Protein AF-A0A7C6DNC3-F1 (afdb_monomer_lite)

Structure (mmCIF, N/CA/C/O backbone):
data_AF-A0A7C6DNC3-F1
#
_entry.id   AF-A0A7C6DNC3-F1
#
loop_
_atom_site.group_PDB
_atom_site.id
_atom_site.type_symbol
_atom_site.label_atom_id
_atom_site.label_alt_id
_atom_site.label_comp_id
_atom_site.label_asym_id
_atom_site.label_entity_id
_atom_site.label_seq_id
_atom_site.pdbx_PDB_ins_code
_atom_site.Cartn_x
_atom_site.Cartn_y
_atom_site.Cartn_z
_atom_site.occupancy
_atom_site.B_iso_or_equiv
_atom_site.auth_seq_id
_atom_site.auth_comp_id
_atom_site.auth_asym_id
_atom_site.auth_atom_id
_atom_site.pdbx_PDB_model_num
ATOM 1 N N . MET A 1 1 ? -15.400 0.568 34.798 1.00 33.44 1 MET A N 1
ATOM 2 C CA . MET A 1 1 ? -14.188 1.268 35.302 1.00 33.44 1 MET A CA 1
ATOM 3 C C . MET A 1 1 ? -13.229 1.692 34.179 1.00 33.44 1 MET A C 1
ATOM 5 O O . MET A 1 1 ? -12.731 2.809 34.236 1.00 33.44 1 MET A O 1
ATOM 9 N N . LEU A 1 2 ? -13.039 0.876 33.128 1.00 26.48 2 LEU A N 1
ATOM 10 C CA . LEU A 1 2 ? -12.237 1.201 31.929 1.00 26.48 2 LEU A CA 1
ATOM 11 C C . LEU A 1 2 ? -12.777 2.417 31.132 1.00 26.48 2 LEU A C 1
ATOM 13 O O . LEU A 1 2 ? -12.021 3.316 30.779 1.00 26.48 2 LEU A O 1
ATOM 17 N N . LEU A 1 3 ? -14.107 2.515 30.990 1.00 27.22 3 LEU A N 1
ATOM 18 C CA . LEU A 1 3 ? -14.836 3.627 30.349 1.00 27.22 3 LEU A CA 1
ATOM 19 C C . LEU A 1 3 ? -14.593 5.012 30.985 1.00 27.22 3 LEU A C 1
ATOM 21 O O . LEU A 1 3 ? -14.595 6.026 30.292 1.00 27.22 3 LEU A O 1
ATOM 25 N N . ARG A 1 4 ? -14.338 5.080 32.303 1.00 29.11 4 ARG A N 1
ATOM 26 C CA . ARG A 1 4 ? -14.018 6.352 32.980 1.00 29.11 4 ARG A CA 1
ATOM 27 C C . ARG A 1 4 ? -12.583 6.816 32.702 1.00 29.11 4 ARG A C 1
ATOM 29 O O . ARG A 1 4 ? -12.351 8.018 32.667 1.00 29.11 4 ARG A O 1
ATOM 36 N N . ARG A 1 5 ? -11.644 5.888 32.461 1.00 30.05 5 ARG A N 1
ATOM 37 C CA . ARG A 1 5 ? -10.236 6.202 32.144 1.00 30.05 5 ARG A CA 1
ATOM 38 C C . ARG A 1 5 ? -10.039 6.673 30.698 1.00 30.05 5 ARG A C 1
ATOM 40 O O . ARG A 1 5 ? -9.165 7.499 30.459 1.00 30.05 5 ARG A O 1
ATOM 47 N N . VAL A 1 6 ? -10.866 6.206 29.759 1.00 31.84 6 VAL A N 1
ATOM 48 C CA . VAL A 1 6 ? -10.876 6.701 28.366 1.00 31.84 6 VAL A CA 1
ATOM 49 C C . VAL A 1 6 ? -11.469 8.115 28.301 1.00 31.84 6 VAL A C 1
ATOM 51 O O . VAL A 1 6 ? -10.841 9.018 27.752 1.00 31.84 6 VAL A O 1
ATOM 54 N N . ARG A 1 7 ? -12.602 8.353 28.984 1.00 31.00 7 ARG A N 1
ATOM 55 C CA . ARG A 1 7 ? -13.216 9.691 29.105 1.00 31.00 7 ARG A CA 1
ATOM 56 C C . ARG A 1 7 ? -12.303 10.727 29.772 1.00 31.00 7 ARG A C 1
ATOM 58 O O . ARG A 1 7 ? -12.344 11.892 29.391 1.00 31.00 7 ARG A O 1
ATOM 65 N N . SER A 1 8 ? -11.482 10.337 30.753 1.00 29.64 8 SER A N 1
ATOM 66 C CA . SER A 1 8 ? -10.573 11.282 31.420 1.00 29.64 8 SER A CA 1
ATOM 67 C C . SER A 1 8 ? -9.338 11.630 30.585 1.00 29.64 8 SER A C 1
ATOM 69 O O . SER A 1 8 ? -8.870 12.758 30.683 1.00 29.64 8 SER A O 1
ATOM 71 N N . ARG A 1 9 ? -8.823 10.703 29.757 1.00 32.19 9 ARG A N 1
ATOM 72 C CA . ARG A 1 9 ? -7.661 10.956 28.881 1.00 32.19 9 ARG A CA 1
ATOM 73 C C . ARG A 1 9 ? -7.981 11.930 27.747 1.00 32.19 9 ARG A C 1
ATOM 75 O O . ARG A 1 9 ? -7.180 12.819 27.493 1.00 32.19 9 ARG A O 1
ATOM 82 N N . LEU A 1 10 ? -9.166 11.826 27.140 1.00 33.09 10 LEU A N 1
ATOM 83 C CA . LEU A 1 10 ? -9.608 12.757 26.091 1.00 33.09 10 LEU A CA 1
ATOM 84 C C . LEU A 1 10 ? -9.873 14.176 26.630 1.00 33.09 10 LEU A C 1
ATOM 86 O O . LEU A 1 10 ? -9.611 15.155 25.940 1.00 33.09 10 LEU A O 1
ATOM 90 N N . ARG A 1 11 ? -10.322 14.308 27.889 1.00 35.09 11 ARG A N 1
ATOM 91 C CA . ARG A 1 11 ? -10.545 15.618 28.533 1.00 35.09 11 ARG A CA 1
ATOM 92 C C . ARG A 1 11 ? -9.255 16.349 28.918 1.00 35.09 11 ARG A C 1
ATOM 94 O O . ARG A 1 11 ? -9.264 17.572 28.974 1.00 35.09 11 ARG A O 1
ATOM 101 N N . SER A 1 12 ? -8.166 15.631 29.203 1.00 32.12 12 SER A N 1
ATOM 102 C CA . SER A 1 12 ? -6.914 16.235 29.688 1.00 32.12 12 SER A CA 1
ATOM 103 C C . SER A 1 12 ? -5.924 16.649 28.593 1.00 32.12 12 SER A C 1
ATOM 105 O O . SER A 1 12 ? -4.967 17.352 28.904 1.00 32.12 12 SER A O 1
ATOM 107 N N . ASP A 1 13 ? -6.117 16.209 27.345 1.00 36.62 13 ASP A N 1
ATOM 108 C CA . ASP A 1 13 ? -5.132 16.405 26.263 1.00 36.62 13 ASP A CA 1
ATOM 109 C C . ASP A 1 13 ? -5.463 17.576 25.318 1.00 36.62 13 ASP A C 1
ATOM 111 O O . ASP A 1 13 ? -4.606 18.058 24.579 1.00 36.62 13 ASP A O 1
ATOM 115 N N . ALA A 1 14 ? -6.689 18.107 25.387 1.00 34.78 14 ALA A N 1
ATOM 116 C CA . ALA A 1 14 ? -7.140 19.217 24.543 1.00 34.78 14 ALA A CA 1
ATOM 117 C C . ALA A 1 14 ? -6.392 20.544 24.798 1.00 34.78 14 ALA A C 1
ATOM 119 O O . ALA A 1 14 ? -6.410 21.435 23.952 1.00 34.78 14 ALA A O 1
ATOM 120 N N . SER A 1 15 ? -5.711 20.689 25.942 1.00 33.78 15 SER A N 1
ATOM 121 C CA . SER A 1 15 ? -5.007 21.920 26.328 1.00 33.78 15 SER A CA 1
ATOM 122 C C . SER A 1 15 ? -3.495 21.905 26.057 1.00 33.78 15 SER A C 1
ATOM 124 O O . SER A 1 15 ? -2.813 22.848 26.453 1.00 33.78 15 SER A O 1
ATOM 126 N N . ARG A 1 16 ? -2.939 20.850 25.439 1.00 29.58 16 ARG A N 1
ATOM 127 C CA . ARG A 1 16 ? -1.477 20.669 25.275 1.00 29.58 16 ARG A CA 1
ATOM 128 C C . ARG A 1 16 ? -0.929 20.875 23.863 1.00 29.58 16 ARG A C 1
ATOM 130 O O . ARG A 1 16 ? 0.275 20.741 23.670 1.00 29.58 16 ARG A O 1
ATOM 137 N N . PHE A 1 17 ? -1.765 21.251 22.902 1.00 29.95 17 PHE 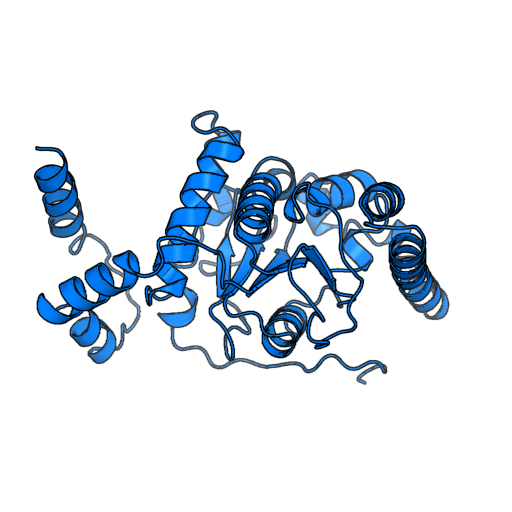A N 1
ATOM 138 C CA . PHE A 1 17 ? -1.343 21.482 21.521 1.00 29.95 17 PHE A CA 1
ATOM 139 C C . PHE A 1 17 ? -1.309 22.984 21.196 1.00 29.95 17 PHE A C 1
ATOM 141 O O . PHE A 1 17 ? -2.321 23.528 20.750 1.00 29.95 17 PHE A O 1
ATOM 148 N N . PRO A 1 18 ? -0.176 23.690 21.387 1.00 26.23 18 PRO A N 1
ATOM 149 C CA . PRO A 1 18 ? 0.006 24.998 20.784 1.00 26.23 18 PRO A CA 1
ATOM 150 C C . PRO A 1 18 ? 0.335 24.772 19.305 1.00 26.23 18 PRO A C 1
ATOM 152 O O . PRO A 1 18 ? 1.496 24.657 18.922 1.00 26.23 18 PRO A O 1
ATOM 155 N N . VAL A 1 19 ? -0.691 24.636 18.466 1.00 33.97 19 VAL A N 1
ATOM 156 C CA . VAL A 1 19 ? -0.515 24.621 17.010 1.00 33.97 19 VAL A CA 1
ATOM 157 C C . VAL A 1 19 ? -0.835 26.021 16.512 1.00 33.97 19 VAL A C 1
ATOM 159 O O . VAL A 1 19 ? -1.992 26.436 16.486 1.00 33.97 19 VAL A O 1
ATOM 162 N N . HIS A 1 20 ? 0.206 26.767 16.151 1.00 28.81 20 HIS A N 1
ATOM 163 C CA . HIS A 1 20 ? 0.083 27.993 15.368 1.00 28.81 20 HIS A CA 1
ATOM 164 C C . HIS A 1 20 ? -0.302 27.622 13.930 1.00 28.81 20 HIS A C 1
ATOM 166 O O . HIS A 1 20 ? 0.527 27.594 13.029 1.00 28.81 20 HIS A O 1
ATOM 172 N N . GLY A 1 21 ? -1.571 27.287 13.741 1.00 30.88 21 GLY A N 1
ATOM 173 C CA . GLY A 1 21 ? -2.211 27.055 12.455 1.00 30.88 21 GLY A CA 1
ATOM 174 C C . GLY A 1 21 ? -3.696 27.314 12.645 1.00 30.88 21 GLY A C 1
ATOM 175 O O . GLY A 1 21 ? -4.279 26.846 13.622 1.00 30.88 21 GLY A O 1
ATOM 176 N N . VAL A 1 22 ? -4.281 28.139 11.781 1.00 30.56 22 VAL A N 1
ATOM 177 C CA . VAL A 1 22 ? -5.686 28.547 11.868 1.00 30.56 22 VAL A CA 1
ATOM 178 C C . VAL A 1 22 ? -6.557 27.313 11.638 1.00 30.56 22 VAL A C 1
ATOM 180 O O . VAL A 1 22 ? -6.848 26.951 10.505 1.00 30.56 22 VAL A O 1
ATOM 183 N N . ILE A 1 23 ? -6.950 26.641 12.720 1.00 34.47 23 ILE A N 1
ATOM 184 C CA . ILE A 1 23 ? -8.094 25.733 12.694 1.00 34.47 23 ILE A CA 1
ATOM 185 C C . ILE A 1 23 ? -9.303 26.630 12.444 1.00 34.47 23 ILE A C 1
ATOM 187 O O . ILE A 1 23 ? -9.571 27.522 13.255 1.00 34.47 23 ILE A O 1
ATOM 191 N N . LEU A 1 24 ? -9.993 26.416 11.324 1.00 30.41 24 LEU A N 1
ATOM 192 C CA . LEU A 1 24 ? -11.252 27.090 11.022 1.00 30.41 24 LEU A CA 1
ATOM 193 C C . LEU A 1 24 ? -12.188 26.956 12.241 1.00 30.41 24 LEU A C 1
ATOM 195 O O . LEU A 1 24 ? -12.409 25.830 12.708 1.00 30.41 24 LEU A O 1
ATOM 199 N N . PRO A 1 25 ? -12.690 28.066 12.814 1.00 33.69 25 PRO A N 1
ATOM 200 C CA . PRO A 1 25 ? -13.567 28.041 13.984 1.00 33.69 25 PRO A CA 1
ATOM 201 C C . PRO A 1 25 ? -14.757 27.088 13.814 1.00 33.69 25 PRO A C 1
ATOM 203 O O . PRO A 1 25 ? -15.152 26.425 14.775 1.00 33.69 25 PRO A O 1
ATOM 206 N N . GLU A 1 26 ? -15.247 26.931 12.581 1.00 35.72 26 GLU A N 1
ATOM 207 C CA . GLU A 1 26 ? -16.375 26.063 12.249 1.00 35.72 26 GLU A CA 1
ATOM 208 C C . GLU A 1 26 ? -16.060 24.565 12.441 1.00 35.72 26 GLU A C 1
ATOM 210 O O . GLU A 1 26 ? -16.914 23.804 12.897 1.00 35.72 26 GLU A O 1
ATOM 215 N N . ALA A 1 27 ? -14.820 24.123 12.188 1.00 33.44 27 ALA A N 1
ATOM 216 C CA . ALA A 1 27 ? -14.408 22.727 12.396 1.00 33.44 27 ALA A CA 1
ATOM 217 C C . ALA A 1 27 ? -14.315 22.364 13.891 1.00 33.44 27 ALA A C 1
ATOM 219 O O . ALA A 1 27 ? -14.550 21.220 14.286 1.00 33.44 27 ALA A O 1
ATOM 220 N N . ARG A 1 28 ? -14.019 23.352 14.748 1.00 37.53 28 ARG A N 1
ATOM 221 C CA . ARG A 1 28 ? -14.058 23.197 16.211 1.00 37.53 28 ARG A CA 1
ATOM 222 C C . ARG A 1 28 ? -15.484 23.100 16.743 1.00 37.53 28 ARG A C 1
ATOM 224 O O . ARG A 1 28 ? -15.713 22.343 17.684 1.00 37.53 28 ARG A O 1
ATOM 231 N N . GLU A 1 29 ? -16.428 23.835 16.164 1.00 37.69 29 GLU A N 1
ATOM 232 C CA . GLU A 1 29 ? -17.843 23.762 16.545 1.00 37.69 29 GLU A CA 1
ATOM 233 C C . GLU A 1 29 ? -18.504 22.451 16.115 1.00 37.69 29 GLU A C 1
ATOM 235 O O . GLU A 1 29 ? -19.280 21.886 16.884 1.00 37.69 29 GLU A O 1
ATOM 240 N N . MET A 1 30 ? -18.146 21.897 14.952 1.00 39.62 30 MET A N 1
ATOM 241 C CA . MET A 1 30 ? -18.730 20.632 14.487 1.00 39.62 30 MET A CA 1
ATOM 242 C C . MET A 1 30 ? -18.416 19.435 15.401 1.00 39.62 30 MET A C 1
ATOM 244 O O . MET A 1 30 ? -19.243 18.533 15.512 1.00 39.62 30 MET A O 1
ATOM 248 N N . ILE A 1 31 ? -17.270 19.429 16.090 1.00 42.09 31 ILE A N 1
ATOM 249 C CA . ILE A 1 31 ? -16.814 18.311 16.944 1.00 42.09 31 ILE A CA 1
ATOM 250 C C . ILE A 1 31 ? -17.143 18.540 18.438 1.00 42.09 31 ILE A C 1
ATOM 252 O O . ILE A 1 31 ? -17.067 17.612 19.247 1.00 42.09 31 ILE A O 1
ATOM 256 N N . SER A 1 32 ? -17.496 19.764 18.848 1.00 41.06 32 SER A N 1
ATOM 257 C CA . SER A 1 32 ? -17.557 20.138 20.271 1.00 41.06 32 SER A CA 1
ATOM 258 C C . SER A 1 32 ? -18.887 19.862 20.971 1.00 41.06 32 SER A C 1
ATOM 260 O O . SER A 1 32 ? -18.921 19.872 22.203 1.00 41.06 32 SER A O 1
ATOM 262 N N . THR A 1 33 ? -19.970 19.600 20.239 1.00 46.38 33 THR A N 1
ATOM 263 C CA . THR A 1 33 ? -21.273 19.330 20.855 1.00 46.38 33 THR A CA 1
ATOM 264 C C . THR A 1 33 ? -21.388 17.855 21.248 1.00 46.38 33 THR A C 1
ATOM 266 O O . THR A 1 33 ? -21.072 16.965 20.457 1.00 46.38 33 THR A O 1
ATOM 269 N N . GLU A 1 34 ? -21.845 17.576 22.478 1.00 46.53 34 GLU A N 1
ATOM 270 C CA . GLU A 1 34 ? -22.068 16.199 22.968 1.00 46.53 34 GLU A CA 1
ATOM 271 C C . GLU A 1 34 ? -22.979 15.405 22.015 1.00 46.53 34 GLU A C 1
ATOM 273 O O . GLU A 1 34 ? -22.759 14.222 21.786 1.00 46.53 34 GLU A O 1
ATOM 278 N N . GLU A 1 35 ? -23.926 16.082 21.363 1.00 42.53 35 GLU A N 1
ATOM 279 C CA . GLU A 1 35 ? -24.845 15.501 20.385 1.00 42.53 35 GLU A CA 1
ATOM 280 C C . GLU A 1 35 ? -24.157 15.082 19.070 1.00 42.53 35 GLU A C 1
ATOM 282 O O . GLU A 1 35 ? -24.485 14.035 18.513 1.00 42.53 35 GLU A O 1
ATOM 287 N N . ASN A 1 36 ? -23.161 15.834 18.581 1.00 46.72 36 ASN A N 1
ATOM 288 C CA . ASN A 1 36 ? -22.374 15.421 17.412 1.00 46.72 36 ASN A CA 1
ATOM 289 C C . ASN A 1 36 ? -21.383 14.307 17.761 1.00 46.72 36 ASN A C 1
ATOM 291 O O . ASN A 1 36 ? -21.178 13.406 16.949 1.00 46.72 36 ASN A O 1
ATOM 295 N N . GLN A 1 37 ? -20.818 14.318 18.971 1.00 46.22 37 GLN A N 1
ATOM 296 C CA . GLN A 1 37 ? -19.969 13.227 19.458 1.00 46.22 37 GLN A CA 1
ATOM 297 C C . GLN A 1 37 ? -20.764 11.927 19.599 1.00 46.22 37 GLN A C 1
ATOM 299 O O . GLN A 1 37 ? -20.324 10.896 19.098 1.00 46.22 37 GLN A O 1
ATOM 304 N N . ASP A 1 38 ? -21.957 11.977 20.193 1.00 42.78 38 ASP A N 1
ATOM 305 C CA . ASP A 1 38 ? -22.836 10.813 20.333 1.00 42.78 38 ASP A CA 1
ATOM 306 C C . ASP A 1 38 ? -23.390 10.342 18.976 1.00 42.78 38 ASP A C 1
ATOM 308 O O . ASP A 1 38 ? -23.506 9.137 18.754 1.00 42.78 38 ASP A O 1
ATOM 312 N N . ARG A 1 39 ? -23.649 11.244 18.016 1.00 43.91 39 ARG A N 1
ATOM 313 C CA . ARG A 1 39 ? -24.035 10.869 16.640 1.00 43.91 39 ARG A CA 1
ATOM 314 C C . ARG A 1 39 ? -22.909 10.178 15.879 1.00 43.91 39 ARG A C 1
ATOM 316 O O . ARG A 1 39 ? -23.175 9.149 15.260 1.00 43.91 39 ARG A O 1
ATOM 323 N N . VAL A 1 40 ? -21.681 10.700 15.933 1.00 43.50 40 VAL A N 1
ATOM 324 C CA . VAL A 1 40 ? -20.498 10.049 15.340 1.00 43.50 40 VAL A CA 1
ATOM 325 C C . VAL A 1 40 ? -20.264 8.696 16.006 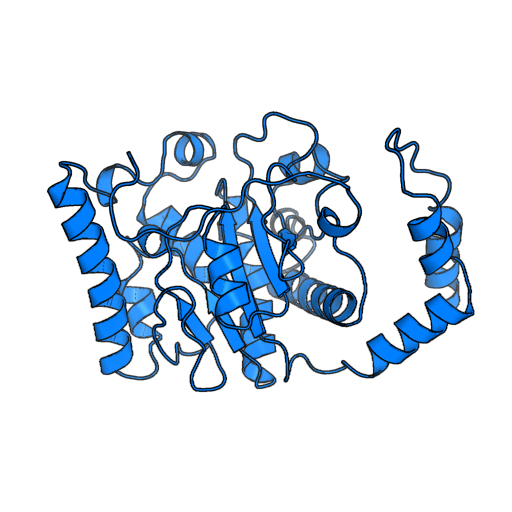1.00 43.50 40 VAL A C 1
ATOM 327 O O . VAL A 1 40 ? -20.166 7.699 15.305 1.00 43.50 40 VAL A O 1
ATOM 330 N N . LEU A 1 41 ? -20.305 8.617 17.340 1.00 40.09 41 LEU A N 1
ATOM 331 C CA . LEU A 1 41 ? -20.163 7.358 18.079 1.00 40.09 41 LEU A CA 1
ATOM 332 C C . LEU A 1 41 ? -21.272 6.344 17.749 1.00 40.09 41 LEU A C 1
ATOM 334 O O . LEU A 1 41 ? -20.975 5.161 17.607 1.00 40.09 41 LEU A O 1
ATOM 338 N N . SER A 1 42 ? -22.525 6.782 17.579 1.00 39.03 42 SER A N 1
ATOM 339 C CA . SER A 1 42 ? -23.635 5.902 17.174 1.00 39.03 42 SER A CA 1
ATOM 340 C C . SER A 1 42 ? -23.514 5.422 15.721 1.00 39.03 42 SER A C 1
ATOM 342 O O . SER A 1 42 ? -23.878 4.291 15.424 1.00 39.03 42 SER A O 1
ATOM 344 N N . ARG A 1 43 ? -22.940 6.234 14.820 1.00 40.12 43 ARG A N 1
ATOM 345 C CA . ARG A 1 43 ? -22.642 5.837 13.433 1.00 40.12 43 ARG A CA 1
ATOM 346 C C . ARG A 1 43 ? -21.426 4.919 13.335 1.00 40.12 43 ARG A C 1
ATOM 348 O O . ARG A 1 43 ? -21.462 3.967 12.563 1.00 40.12 43 ARG A O 1
ATOM 355 N N . CYS A 1 44 ? -20.401 5.139 14.158 1.00 39.81 44 CYS A N 1
ATOM 356 C CA . CYS A 1 44 ? -19.277 4.213 14.315 1.00 39.81 44 CYS A CA 1
ATOM 357 C C . CYS A 1 44 ? -19.745 2.830 14.798 1.00 39.81 44 CYS A C 1
ATOM 359 O O . CYS A 1 44 ? -19.130 1.827 14.450 1.00 39.81 44 CYS A O 1
ATOM 361 N N . GLN A 1 45 ? -20.844 2.757 15.562 1.00 38.50 45 GLN A N 1
ATOM 362 C CA . GLN A 1 45 ? -21.465 1.487 15.959 1.00 38.50 45 GLN A CA 1
ATOM 363 C C . GLN A 1 45 ? -22.213 0.777 14.814 1.00 38.50 45 GLN A C 1
ATOM 365 O O . GLN A 1 45 ? -22.408 -0.430 14.897 1.00 38.50 45 GLN A O 1
ATOM 370 N N . GLU A 1 46 ? -22.615 1.466 13.738 1.00 40.56 46 GLU A N 1
ATOM 371 C CA . GLU A 1 46 ? -23.282 0.822 12.590 1.00 40.56 46 GLU A CA 1
ATOM 372 C C . GLU A 1 46 ? -22.296 0.196 11.586 1.00 40.56 46 GLU A C 1
ATOM 374 O O . GLU A 1 46 ? -22.670 -0.723 10.853 1.00 40.56 46 GLU A O 1
ATOM 379 N N . ILE A 1 47 ? -21.028 0.626 11.564 1.00 49.47 47 ILE A N 1
ATOM 380 C CA . ILE A 1 47 ? -19.972 0.031 10.724 1.00 49.47 47 ILE A CA 1
ATOM 381 C C . ILE A 1 47 ? -19.112 -0.920 11.570 1.00 49.47 47 ILE A C 1
ATOM 383 O O . ILE A 1 47 ? -17.901 -0.771 11.699 1.00 49.47 47 ILE A O 1
ATOM 387 N N . GLU A 1 48 ? -19.735 -1.952 12.140 1.00 51.12 48 GLU A N 1
ATOM 388 C CA . GLU A 1 48 ? -19.000 -3.038 12.811 1.00 51.12 48 GLU A CA 1
ATOM 389 C C . GLU A 1 48 ? -18.263 -3.962 11.824 1.00 51.12 48 GLU A C 1
ATOM 391 O O . GLU A 1 48 ? -17.478 -4.813 12.244 1.00 51.12 48 GLU A O 1
ATOM 396 N N . GLN A 1 49 ? -18.479 -3.812 10.508 1.00 56.59 49 GLN A N 1
ATOM 397 C CA . GLN A 1 49 ? -17.863 -4.679 9.503 1.00 56.59 49 GLN A CA 1
ATOM 398 C C . GLN A 1 49 ? -17.280 -3.906 8.310 1.00 56.59 49 GLN A C 1
ATOM 400 O O . GLN A 1 49 ? -18.011 -3.164 7.649 1.00 56.59 49 GLN A O 1
ATOM 405 N N . PRO A 1 50 ? -16.014 -4.167 7.923 1.00 64.31 50 PRO A N 1
ATOM 406 C CA . PRO A 1 50 ? -15.405 -3.594 6.720 1.00 64.31 50 PRO A CA 1
ATOM 407 C C . PRO A 1 50 ? -15.999 -4.138 5.403 1.00 64.31 50 PRO A C 1
ATOM 409 O O . PRO A 1 50 ? -15.524 -3.800 4.323 1.00 64.31 50 PRO A O 1
ATOM 412 N N . ALA A 1 51 ? -17.073 -4.933 5.477 1.00 59.75 51 ALA A N 1
ATOM 413 C CA . ALA A 1 51 ? -17.751 -5.648 4.394 1.00 59.75 51 ALA A CA 1
ATOM 414 C C . ALA A 1 51 ? -18.230 -4.792 3.212 1.00 59.75 51 ALA A C 1
ATOM 416 O O . ALA A 1 51 ? -18.620 -5.314 2.169 1.00 59.75 51 ALA A O 1
ATOM 417 N N . LYS A 1 52 ? -18.250 -3.468 3.371 1.00 78.94 52 LYS A N 1
ATOM 418 C CA . LYS A 1 52 ? -18.684 -2.520 2.338 1.00 78.94 52 LYS A CA 1
ATOM 419 C C . LYS A 1 52 ? -17.589 -1.553 1.909 1.00 78.94 52 LYS A C 1
ATOM 421 O O . LYS A 1 52 ? -17.862 -0.718 1.054 1.00 78.94 52 LYS A O 1
ATOM 426 N N . LEU A 1 53 ? -16.392 -1.661 2.486 1.00 92.25 53 LEU A N 1
ATOM 427 C CA . LEU A 1 53 ? -15.295 -0.760 2.176 1.00 92.25 53 LEU A CA 1
ATOM 428 C C . LEU A 1 53 ? -14.627 -1.162 0.867 1.00 92.25 53 LEU A C 1
ATOM 430 O O . LEU A 1 53 ? -14.311 -2.330 0.645 1.00 92.25 53 LEU A O 1
ATOM 434 N N . THR A 1 54 ? -14.401 -0.165 0.022 1.00 96.12 54 THR A N 1
ATOM 435 C CA . THR A 1 54 ? -13.468 -0.239 -1.102 1.00 96.12 54 THR A CA 1
ATOM 436 C C . THR A 1 54 ? -12.292 0.662 -0.768 1.00 96.12 54 THR A C 1
ATOM 438 O O . THR A 1 54 ? -12.481 1.868 -0.607 1.00 96.12 54 THR A O 1
ATOM 441 N N . ILE A 1 55 ? -11.098 0.092 -0.610 1.00 96.50 55 ILE A N 1
ATOM 442 C CA . ILE A 1 55 ? -9.902 0.843 -0.203 1.00 96.50 55 ILE A CA 1
ATOM 443 C C . ILE A 1 55 ? -8.745 0.657 -1.178 1.00 96.50 55 ILE A C 1
ATOM 445 O O . ILE A 1 55 ? -8.596 -0.403 -1.781 1.00 96.50 55 ILE A O 1
ATOM 449 N N . GLY A 1 56 ? -7.916 1.690 -1.318 1.00 95.75 56 GLY A N 1
ATOM 450 C CA . GLY A 1 56 ? -6.711 1.675 -2.151 1.00 95.75 56 GLY A CA 1
ATOM 451 C C . GLY A 1 56 ? -5.454 1.994 -1.346 1.00 95.75 56 GLY A C 1
ATOM 452 O O . GLY A 1 56 ? -5.523 2.768 -0.393 1.00 95.75 56 GLY A O 1
ATOM 453 N N . VAL A 1 57 ? -4.299 1.439 -1.719 1.00 95.50 57 VAL A N 1
ATOM 454 C CA . VAL A 1 57 ? -3.024 1.761 -1.055 1.00 95.50 57 VAL A CA 1
ATOM 455 C C . VAL A 1 57 ? -1.893 2.099 -2.018 1.00 95.50 57 VAL A C 1
ATOM 457 O O . VAL A 1 57 ? -1.766 1.527 -3.104 1.00 95.50 57 VAL A O 1
ATOM 460 N N . LYS A 1 58 ? -1.052 3.037 -1.582 1.00 92.00 58 LYS A N 1
ATOM 461 C CA . LYS A 1 58 ? 0.152 3.517 -2.260 1.00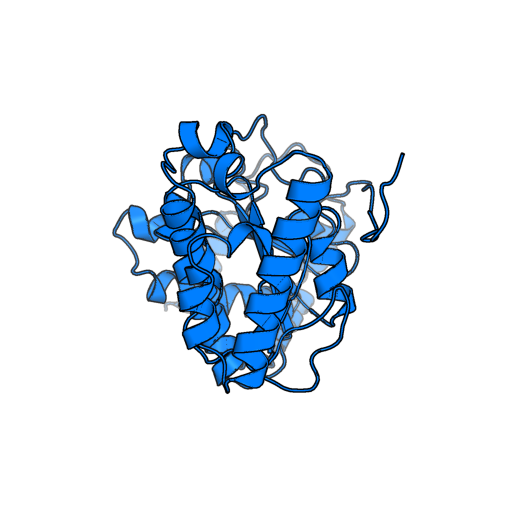 92.00 58 LYS A CA 1
ATOM 462 C C . LYS A 1 58 ? 1.324 3.550 -1.280 1.00 92.00 58 LYS A C 1
ATOM 464 O O . LYS A 1 58 ? 1.142 3.949 -0.130 1.00 92.00 58 LYS A O 1
ATOM 469 N N . CYS A 1 59 ? 2.527 3.202 -1.728 1.00 90.75 59 CYS A N 1
ATOM 470 C CA . CYS A 1 59 ? 3.770 3.486 -1.007 1.00 90.75 59 CYS A CA 1
ATOM 471 C C . CYS A 1 59 ? 4.418 4.797 -1.479 1.00 90.75 59 CYS A C 1
ATOM 473 O O . CYS A 1 59 ? 4.214 5.248 -2.608 1.00 90.75 59 CYS A O 1
ATOM 475 N N . GLY A 1 60 ? 5.233 5.424 -0.636 1.00 88.19 60 GLY A N 1
ATOM 476 C CA . GLY A 1 60 ? 6.019 6.596 -1.019 1.00 88.19 60 GLY A CA 1
ATOM 477 C C . GLY A 1 60 ? 7.246 6.789 -0.149 1.00 88.19 60 GLY A C 1
ATOM 478 O O . GLY A 1 60 ? 7.246 6.442 1.031 1.00 88.19 60 GLY A O 1
ATOM 479 N N . SER A 1 61 ? 8.302 7.337 -0.755 1.00 87.44 61 SER A N 1
ATOM 480 C CA . SER A 1 61 ? 9.605 7.533 -0.106 1.00 87.44 61 SER A CA 1
ATOM 481 C C . SER A 1 61 ? 10.042 6.304 0.698 1.00 87.44 61 SER A C 1
ATOM 483 O O . SER A 1 61 ? 10.414 6.429 1.866 1.00 87.44 61 SER A O 1
ATOM 485 N N . SER A 1 62 ? 9.909 5.120 0.086 1.00 89.25 62 SER A N 1
ATOM 486 C CA . SER A 1 62 ? 10.092 3.828 0.745 1.00 89.25 62 SER A CA 1
ATOM 487 C C . SER A 1 62 ? 11.445 3.724 1.445 1.00 89.25 62 SER A C 1
ATOM 489 O O . SER A 1 62 ? 12.472 4.190 0.948 1.00 89.25 62 SER A O 1
ATOM 491 N N . ASP A 1 63 ? 11.424 3.075 2.599 1.00 92.75 63 ASP A N 1
ATOM 492 C CA . ASP A 1 63 ? 12.581 2.749 3.425 1.00 92.75 63 ASP A CA 1
ATOM 493 C C . ASP A 1 63 ? 12.394 1.340 4.037 1.00 92.75 63 ASP A C 1
ATOM 495 O O . ASP A 1 63 ? 11.328 0.736 3.854 1.00 92.75 63 ASP A O 1
ATOM 499 N N . PRO A 1 64 ? 13.367 0.798 4.789 1.00 93.69 64 PRO A N 1
ATOM 500 C CA . PRO A 1 64 ? 13.232 -0.530 5.390 1.00 93.69 64 PRO A CA 1
ATOM 501 C C . PRO A 1 64 ? 12.022 -0.672 6.326 1.00 93.69 64 PRO A C 1
ATOM 503 O O . PRO A 1 64 ? 11.399 -1.733 6.384 1.00 93.69 64 PRO A O 1
ATOM 506 N N . THR A 1 65 ? 11.620 0.399 7.022 1.00 95.19 65 THR A N 1
ATOM 507 C CA . THR A 1 65 ? 10.459 0.359 7.932 1.00 95.19 65 THR A CA 1
ATOM 508 C C . THR A 1 65 ? 9.151 0.092 7.188 1.00 95.19 65 THR A C 1
ATOM 510 O O . THR A 1 65 ? 8.224 -0.522 7.727 1.00 95.19 65 THR A O 1
ATOM 513 N N . SER A 1 66 ? 9.099 0.494 5.917 1.00 95.25 66 SER A N 1
ATOM 514 C CA . SER A 1 66 ? 7.962 0.266 5.031 1.00 95.25 66 SER A CA 1
ATOM 515 C C . SER A 1 66 ? 7.728 -1.230 4.822 1.00 95.25 66 SER A C 1
ATOM 517 O O . SER A 1 66 ? 6.613 -1.695 5.034 1.00 95.25 66 SER A O 1
ATOM 519 N N . GLY A 1 67 ? 8.768 -1.997 4.482 1.00 95.44 67 GLY A N 1
ATOM 520 C CA . GLY A 1 67 ? 8.662 -3.444 4.259 1.00 95.44 67 GLY A CA 1
ATOM 521 C C . GLY A 1 67 ? 8.553 -4.273 5.542 1.00 95.44 67 GLY A C 1
ATOM 522 O O . GLY A 1 67 ? 7.894 -5.307 5.537 1.00 95.44 67 GLY A O 1
ATOM 523 N N . LEU A 1 68 ? 9.157 -3.816 6.644 1.00 95.88 68 LEU A N 1
ATOM 524 C CA . LEU A 1 68 ? 9.218 -4.570 7.904 1.00 95.88 68 LEU A CA 1
ATOM 525 C C . LEU A 1 68 ? 7.990 -4.393 8.808 1.00 95.88 68 LEU A C 1
ATOM 527 O O . LEU A 1 68 ? 7.722 -5.254 9.642 1.00 95.88 68 LEU A O 1
ATOM 531 N N . ALA A 1 69 ? 7.255 -3.285 8.675 1.00 97.56 69 ALA A N 1
ATOM 532 C CA . ALA A 1 69 ? 6.151 -2.961 9.582 1.00 97.56 69 ALA A CA 1
ATOM 533 C C . ALA A 1 69 ? 4.958 -2.292 8.892 1.00 97.56 69 ALA A C 1
ATOM 535 O O . ALA A 1 69 ? 3.825 -2.747 9.046 1.00 97.56 69 ALA A O 1
ATOM 536 N N . GLY A 1 70 ? 5.199 -1.242 8.102 1.00 97.56 70 GLY A N 1
ATOM 537 C CA . GLY A 1 70 ? 4.146 -0.469 7.437 1.00 97.56 70 GLY A CA 1
ATOM 538 C C . GLY A 1 70 ? 3.253 -1.304 6.521 1.00 97.56 70 GLY A C 1
ATOM 539 O O . GLY A 1 70 ? 2.055 -1.462 6.761 1.00 97.56 70 GLY A O 1
ATOM 540 N N . ASN A 1 71 ? 3.865 -1.874 5.487 1.00 98.12 71 ASN A N 1
ATOM 541 C CA . ASN A 1 71 ? 3.203 -2.705 4.491 1.00 98.12 71 ASN A CA 1
ATOM 542 C C . ASN A 1 71 ? 2.601 -3.982 5.103 1.00 98.12 71 ASN A C 1
ATOM 544 O O . ASN A 1 71 ? 1.458 -4.272 4.769 1.00 98.12 71 ASN A O 1
ATOM 548 N N . PRO A 1 72 ? 3.265 -4.708 6.029 1.00 98.44 72 PRO A N 1
ATOM 549 C CA . PRO A 1 72 ? 2.635 -5.816 6.752 1.00 98.44 72 PRO A CA 1
ATOM 550 C C . PRO A 1 72 ? 1.339 -5.448 7.495 1.00 98.44 72 PRO A C 1
ATOM 552 O O . PRO A 1 72 ? 0.342 -6.160 7.370 1.00 98.44 72 PRO A O 1
ATOM 555 N N . ALA A 1 73 ? 1.308 -4.322 8.220 1.00 98.50 73 ALA A N 1
ATOM 556 C CA . ALA A 1 73 ? 0.099 -3.874 8.923 1.00 98.50 73 ALA A CA 1
ATOM 557 C C . ALA A 1 73 ? -1.047 -3.538 7.948 1.00 98.50 73 ALA A C 1
ATOM 559 O O . ALA A 1 73 ? -2.210 -3.852 8.207 1.00 98.50 73 ALA A O 1
ATOM 560 N N . ILE A 1 74 ? -0.721 -2.944 6.797 1.00 98.50 74 ILE A N 1
ATOM 561 C CA . ILE A 1 74 ? -1.680 -2.669 5.717 1.00 98.50 74 ILE A CA 1
ATOM 562 C C . ILE A 1 74 ? -2.153 -3.962 5.049 1.00 98.50 74 ILE A C 1
ATOM 564 O O . ILE A 1 74 ? -3.341 -4.102 4.774 1.00 98.50 74 ILE A O 1
ATOM 568 N N . GLY A 1 75 ? -1.261 -4.924 4.822 1.00 98.44 75 GLY A N 1
ATOM 569 C CA . GLY A 1 75 ? -1.622 -6.228 4.279 1.00 98.44 75 GLY A CA 1
ATOM 570 C C . GLY A 1 75 ? -2.630 -6.955 5.161 1.00 98.44 75 GLY A C 1
ATOM 571 O O . GLY A 1 75 ? -3.599 -7.520 4.658 1.00 98.44 75 GLY A O 1
ATOM 572 N N . TYR A 1 76 ? -2.461 -6.863 6.483 1.00 98.56 76 TYR A N 1
ATOM 573 C CA . TYR A 1 76 ? -3.442 -7.366 7.442 1.00 98.56 76 TYR A CA 1
ATOM 574 C C . TYR A 1 76 ? -4.799 -6.659 7.304 1.00 98.56 76 TYR A C 1
ATOM 576 O O . TYR A 1 76 ? -5.835 -7.322 7.257 1.00 98.56 76 TYR A O 1
ATOM 584 N N . LEU A 1 77 ? -4.817 -5.323 7.199 1.00 97.88 77 LEU A N 1
ATOM 585 C CA . LEU A 1 77 ? -6.043 -4.564 6.920 1.00 97.88 77 LEU A CA 1
ATOM 586 C C . LEU A 1 77 ? -6.715 -5.056 5.629 1.00 97.88 77 LEU A C 1
ATOM 588 O O . LEU A 1 77 ? -7.919 -5.299 5.631 1.00 97.88 77 LEU A O 1
ATOM 592 N N . PHE A 1 78 ? -5.956 -5.222 4.545 1.00 98.00 78 PHE A N 1
ATOM 593 C CA . PHE A 1 78 ? -6.469 -5.679 3.252 1.00 98.00 78 PHE A CA 1
ATOM 594 C C . PHE A 1 78 ? -7.119 -7.057 3.360 1.00 98.00 78 PHE A C 1
ATOM 596 O O . PHE A 1 78 ? -8.254 -7.225 2.914 1.00 98.00 78 PHE A O 1
ATOM 603 N N . ASP A 1 79 ? -6.456 -8.009 4.019 1.00 97.94 79 ASP A N 1
ATOM 604 C CA . ASP A 1 79 ? -7.018 -9.337 4.273 1.00 97.94 79 ASP A CA 1
ATOM 605 C C . ASP A 1 79 ? -8.347 -9.238 5.040 1.00 97.94 79 ASP A C 1
ATOM 607 O O . ASP A 1 79 ? -9.323 -9.884 4.668 1.00 97.94 79 ASP A O 1
ATOM 611 N N . ARG A 1 80 ? -8.429 -8.368 6.055 1.00 96.56 80 ARG A N 1
ATOM 612 C CA . ARG A 1 80 ? -9.651 -8.156 6.849 1.00 96.56 80 ARG A CA 1
ATOM 613 C C . ARG A 1 80 ? -10.787 -7.513 6.063 1.00 96.56 80 ARG A C 1
ATOM 615 O O . ARG A 1 80 ? -11.939 -7.895 6.266 1.00 96.56 80 ARG A O 1
ATOM 622 N N . VAL A 1 81 ? -10.490 -6.560 5.181 1.00 96.19 81 VAL A N 1
ATOM 623 C CA . VAL A 1 81 ? -11.494 -5.961 4.288 1.00 96.19 81 VAL A CA 1
ATOM 624 C C . VAL A 1 81 ? -12.018 -7.001 3.302 1.00 96.19 81 VAL A C 1
ATOM 626 O O . VAL A 1 81 ? -13.231 -7.135 3.141 1.00 96.19 81 VAL A O 1
ATOM 629 N N . VAL A 1 82 ? -11.123 -7.772 2.683 1.00 97.06 82 VAL A N 1
ATOM 630 C CA . VAL A 1 82 ? -11.486 -8.815 1.716 1.00 97.06 82 VAL A CA 1
ATOM 631 C C . VAL A 1 82 ? -12.306 -9.925 2.371 1.00 97.06 82 VAL A C 1
ATOM 633 O O . VAL A 1 82 ? -13.346 -10.296 1.832 1.00 97.06 82 VAL A O 1
ATOM 636 N N . ASP A 1 83 ? -11.905 -10.403 3.550 1.00 95.31 83 ASP A N 1
ATOM 637 C CA . ASP A 1 83 ? -12.624 -11.450 4.290 1.00 95.31 83 ASP A CA 1
ATOM 638 C C . ASP A 1 83 ? -14.032 -11.024 4.707 1.00 95.31 83 ASP A C 1
ATOM 640 O O . ASP A 1 83 ? -14.937 -11.853 4.789 1.00 95.31 83 ASP A O 1
ATOM 644 N N . ALA A 1 84 ? -14.238 -9.729 4.948 1.00 93.62 84 ALA A N 1
ATOM 645 C CA . ALA A 1 84 ? -15.560 -9.190 5.232 1.00 93.62 84 ALA A CA 1
ATOM 646 C C . ALA A 1 84 ? -16.425 -9.027 3.967 1.00 93.62 84 ALA A C 1
ATOM 648 O O . ALA A 1 84 ? -17.605 -8.714 4.079 1.00 93.62 84 ALA A O 1
ATOM 649 N N . GLY A 1 85 ? -15.880 -9.233 2.765 1.00 94.25 85 GLY A N 1
ATOM 650 C CA . GLY A 1 85 ? -16.590 -9.046 1.497 1.00 94.25 85 GLY A CA 1
ATOM 651 C C . GLY A 1 85 ? -16.444 -7.648 0.891 1.00 94.25 85 GLY A C 1
ATOM 652 O O . GLY A 1 85 ? -17.219 -7.290 0.004 1.00 94.25 85 GLY A O 1
ATOM 653 N N . GLY A 1 86 ? -15.467 -6.862 1.350 1.00 95.94 86 GLY A N 1
ATOM 654 C CA . GLY A 1 86 ? -15.087 -5.584 0.754 1.00 95.94 86 GLY A CA 1
ATOM 655 C C . GLY A 1 86 ? -14.187 -5.735 -0.477 1.00 95.94 86 GLY A C 1
ATOM 656 O O . GLY A 1 86 ? -14.029 -6.817 -1.053 1.00 95.94 86 GLY A O 1
ATOM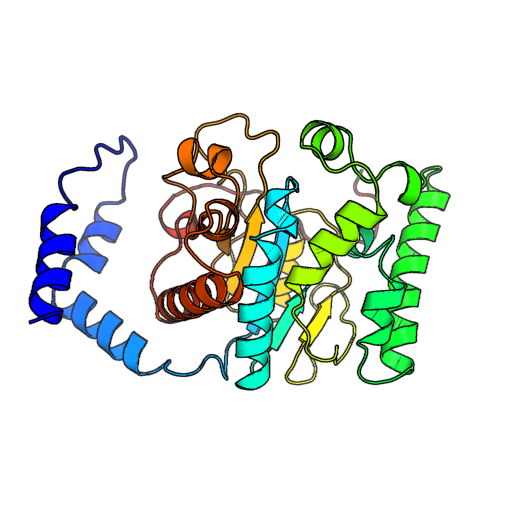 657 N N . VAL A 1 87 ? -13.596 -4.619 -0.896 1.00 97.94 87 VAL A N 1
ATOM 658 C CA . VAL A 1 87 ? -12.629 -4.550 -1.996 1.00 97.94 87 VAL A CA 1
ATOM 659 C C . VAL A 1 87 ? -11.361 -3.861 -1.515 1.00 97.94 87 VAL A C 1
ATOM 661 O O . VAL A 1 87 ? -11.412 -2.819 -0.862 1.00 97.94 87 VAL A O 1
ATOM 664 N N . ALA A 1 88 ? -10.215 -4.423 -1.873 1.00 98.12 88 ALA A N 1
ATOM 665 C CA . ALA A 1 88 ? -8.922 -3.815 -1.615 1.00 98.12 88 ALA A CA 1
ATOM 666 C C . ALA A 1 88 ? -8.117 -3.736 -2.915 1.00 98.12 88 ALA A C 1
ATOM 668 O O . ALA A 1 88 ? -8.061 -4.698 -3.682 1.00 98.12 88 ALA A O 1
ATOM 669 N N . MET A 1 89 ? -7.509 -2.582 -3.171 1.00 97.81 89 MET A N 1
ATOM 670 C CA . MET A 1 89 ? -6.754 -2.296 -4.386 1.00 97.81 89 MET A CA 1
ATOM 671 C C . MET A 1 89 ? -5.326 -1.898 -4.033 1.00 97.81 89 MET A C 1
ATOM 673 O O . MET A 1 89 ? -5.084 -0.989 -3.237 1.00 97.81 89 MET A O 1
ATOM 677 N N . PHE A 1 90 ? -4.365 -2.571 -4.647 1.00 96.69 90 PHE A N 1
ATOM 678 C CA . PHE A 1 90 ? -2.962 -2.171 -4.624 1.00 96.69 90 PHE A CA 1
ATOM 679 C C . PHE A 1 90 ? -2.470 -2.028 -6.062 1.00 96.69 90 PHE A C 1
ATOM 681 O O . PHE A 1 90 ? -3.040 -2.612 -6.977 1.00 96.69 90 PHE A O 1
ATOM 688 N N . GLY A 1 91 ? -1.411 -1.260 -6.265 1.00 90.25 91 GLY A N 1
ATOM 689 C CA . GLY A 1 91 ? -0.899 -0.957 -7.594 1.00 90.25 91 GLY A CA 1
ATOM 690 C C . GLY A 1 91 ? 0.572 -0.597 -7.533 1.00 90.25 91 GLY A C 1
ATOM 691 O O . GLY A 1 91 ? 1.296 -1.105 -6.670 1.00 90.25 91 GLY A O 1
ATOM 692 N N . GLU A 1 92 ? 0.969 0.330 -8.408 1.00 88.38 92 GLU A N 1
ATOM 693 C CA . GLU A 1 92 ? 2.359 0.704 -8.688 1.00 88.38 92 GLU A CA 1
ATOM 694 C C . GLU A 1 92 ? 3.077 -0.404 -9.465 1.00 88.38 92 GLU A C 1
ATOM 696 O O . GLU A 1 92 ? 3.866 -1.165 -8.910 1.00 88.38 92 GLU A O 1
ATOM 701 N N . THR A 1 93 ? 2.805 -0.504 -10.767 1.00 91.69 93 THR A N 1
ATOM 702 C CA . THR A 1 93 ? 3.325 -1.592 -11.619 1.00 91.69 93 THR A CA 1
ATOM 703 C C . THR A 1 93 ? 4.848 -1.673 -11.606 1.00 91.69 93 THR A C 1
ATOM 705 O O . THR A 1 93 ? 5.422 -2.754 -11.631 1.00 91.69 93 THR A O 1
ATOM 708 N N . THR A 1 94 ? 5.530 -0.544 -11.461 1.00 90.44 94 THR A N 1
ATOM 709 C CA . THR A 1 94 ? 6.989 -0.493 -11.319 1.00 90.44 94 THR A CA 1
ATOM 710 C C . THR A 1 94 ? 7.502 -1.027 -9.977 1.00 90.44 94 THR A C 1
ATOM 712 O O . THR A 1 94 ? 8.631 -1.497 -9.911 1.00 90.44 94 THR A O 1
ATOM 715 N N . GLU A 1 95 ? 6.695 -1.003 -8.912 1.00 89.31 95 GLU A N 1
ATOM 716 C CA . GLU A 1 95 ? 7.074 -1.508 -7.582 1.00 89.31 95 GLU A CA 1
ATOM 717 C C . GLU A 1 95 ? 6.911 -3.030 -7.468 1.00 89.31 95 GLU A C 1
ATOM 719 O O . GLU A 1 95 ? 7.454 -3.625 -6.538 1.00 89.31 95 GLU A O 1
ATOM 724 N N . VAL A 1 96 ? 6.185 -3.683 -8.387 1.00 93.12 96 VAL A N 1
ATOM 725 C CA . VAL A 1 96 ? 6.098 -5.154 -8.410 1.00 93.12 96 VAL A CA 1
ATOM 726 C C . VAL A 1 96 ? 7.290 -5.803 -9.128 1.00 93.12 96 VAL A C 1
ATOM 728 O O . VAL A 1 96 ? 7.535 -6.987 -8.915 1.00 93.12 96 VAL A O 1
ATOM 731 N N . ILE A 1 97 ? 8.036 -5.055 -9.951 1.00 94.38 97 ILE A N 1
ATOM 732 C CA . ILE A 1 97 ? 9.160 -5.562 -10.760 1.00 94.38 97 ILE A CA 1
ATOM 733 C C . ILE A 1 97 ? 10.306 -6.002 -9.849 1.00 94.38 97 ILE A C 1
ATOM 735 O O . ILE A 1 97 ? 10.822 -5.200 -9.092 1.00 94.38 97 ILE A O 1
ATOM 739 N N . GLY A 1 98 ? 10.720 -7.262 -9.939 1.00 94.19 98 GLY A N 1
ATOM 740 C CA . GLY A 1 98 ? 11.631 -7.937 -9.009 1.00 94.19 98 GLY A CA 1
ATOM 741 C C . GLY A 1 98 ? 10.914 -8.981 -8.142 1.00 94.19 98 GLY A C 1
ATOM 742 O O . GLY A 1 98 ? 11.524 -9.958 -7.708 1.00 94.19 98 GLY A O 1
ATOM 743 N N . ALA A 1 99 ? 9.601 -8.835 -7.938 1.00 95.81 99 ALA A N 1
ATOM 744 C CA . ALA A 1 99 ? 8.755 -9.771 -7.190 1.00 95.81 99 ALA A CA 1
ATOM 745 C C . ALA A 1 99 ? 7.492 -10.208 -7.961 1.00 95.81 99 ALA A C 1
ATOM 747 O O . ALA A 1 99 ? 6.652 -10.928 -7.417 1.00 95.81 99 ALA A O 1
ATOM 748 N N . GLU A 1 100 ? 7.348 -9.833 -9.233 1.00 96.56 100 GLU A N 1
ATOM 749 C CA . GLU A 1 100 ? 6.146 -9.989 -10.057 1.00 96.56 100 GLU A CA 1
ATOM 750 C C . GLU A 1 100 ? 5.695 -11.447 -10.165 1.00 96.56 100 GLU A C 1
ATOM 752 O O . GLU A 1 100 ? 4.507 -11.754 -10.118 1.00 96.56 100 GLU A O 1
ATOM 757 N N . HIS A 1 101 ? 6.654 -12.369 -10.215 1.00 96.62 101 HIS A N 1
ATOM 758 C CA . HIS A 1 101 ? 6.413 -13.805 -10.255 1.00 96.62 101 HIS A CA 1
ATOM 759 C C . HIS A 1 101 ? 5.782 -14.339 -8.956 1.00 96.62 101 HIS A C 1
ATOM 761 O O . HIS A 1 101 ? 5.048 -15.325 -8.994 1.00 96.62 101 HIS A O 1
ATOM 767 N N . LEU A 1 102 ? 6.040 -13.711 -7.804 1.00 97.12 102 LEU A N 1
ATOM 768 C CA . LEU A 1 102 ? 5.403 -14.056 -6.528 1.00 97.12 102 LEU A CA 1
ATOM 769 C C . LEU A 1 102 ? 3.992 -13.480 -6.440 1.00 97.12 102 LEU A C 1
ATOM 771 O O . LEU A 1 102 ? 3.095 -14.140 -5.920 1.00 97.12 102 LEU A O 1
ATOM 775 N N . VAL A 1 103 ? 3.784 -12.282 -6.986 1.00 96.94 103 VAL A N 1
ATOM 776 C CA . VAL A 1 103 ? 2.455 -11.663 -7.073 1.00 96.94 103 VAL A CA 1
ATOM 777 C C . VAL A 1 103 ? 1.558 -12.474 -8.008 1.00 96.94 103 VAL A C 1
ATOM 779 O O . VAL A 1 103 ? 0.450 -12.840 -7.629 1.00 96.94 103 VAL A O 1
ATOM 782 N N . ALA A 1 104 ? 2.060 -12.855 -9.185 1.00 97.88 104 ALA A N 1
ATOM 783 C CA . ALA A 1 104 ? 1.334 -13.674 -10.154 1.00 97.88 104 ALA A CA 1
ATOM 784 C C . ALA A 1 104 ? 0.927 -15.046 -9.588 1.00 97.88 104 ALA A C 1
ATOM 786 O O . ALA A 1 104 ? -0.169 -15.519 -9.867 1.00 97.88 104 ALA A O 1
ATOM 787 N N . LYS A 1 105 ? 1.749 -15.660 -8.721 1.00 98.06 105 LYS A N 1
ATOM 788 C CA . LYS A 1 105 ? 1.402 -16.915 -8.020 1.00 98.06 105 LYS A CA 1
ATOM 789 C C . LYS A 1 105 ? 0.193 -16.793 -7.089 1.00 98.06 105 LYS A C 1
ATOM 791 O O . LYS A 1 105 ? -0.372 -17.813 -6.707 1.00 98.06 105 LYS A O 1
ATOM 796 N N . ARG A 1 106 ? -0.182 -15.575 -6.691 1.00 98.19 106 ARG A N 1
ATOM 797 C CA . ARG A 1 106 ? -1.364 -15.304 -5.863 1.00 98.19 106 ARG A CA 1
ATOM 798 C C . ARG A 1 106 ? -2.611 -14.996 -6.685 1.00 98.19 106 ARG A C 1
ATOM 800 O O . ARG A 1 106 ? -3.662 -14.759 -6.095 1.00 98.19 106 ARG A O 1
ATOM 807 N N . ALA A 1 107 ? -2.521 -14.959 -8.011 1.00 98.56 107 ALA A N 1
ATOM 808 C CA . ALA A 1 107 ? -3.690 -14.805 -8.862 1.00 98.56 107 ALA A CA 1
ATOM 809 C C . ALA A 1 107 ? -4.679 -15.959 -8.649 1.00 98.56 107 ALA A C 1
ATOM 811 O O . ALA A 1 107 ? -4.284 -17.098 -8.404 1.00 98.56 107 ALA A O 1
ATOM 812 N N . ILE A 1 108 ? -5.975 -15.666 -8.755 1.00 98.56 108 ILE A N 1
ATOM 813 C CA . ILE A 1 108 ? -7.034 -16.672 -8.603 1.00 98.56 108 ILE A CA 1
ATOM 814 C C . ILE A 1 108 ? -7.005 -17.737 -9.713 1.00 98.56 108 ILE A C 1
ATOM 816 O O . ILE A 1 108 ? -7.495 -18.848 -9.518 1.00 98.56 108 ILE A O 1
ATOM 820 N N . ASN A 1 109 ? -6.438 -17.406 -10.875 1.00 98.50 109 ASN A N 1
ATOM 821 C CA . ASN A 1 109 ? -6.264 -18.299 -12.015 1.00 98.50 109 ASN A CA 1
ATOM 822 C C . ASN A 1 109 ? -5.116 -17.820 -12.927 1.00 98.50 109 ASN A C 1
ATOM 824 O O . ASN A 1 109 ? -4.566 -16.728 -12.751 1.00 98.50 109 ASN A O 1
ATOM 828 N N . ASP A 1 110 ? -4.783 -18.638 -13.928 1.00 98.50 110 ASP A N 1
ATOM 829 C CA . ASP A 1 110 ? -3.695 -18.353 -14.867 1.00 98.50 110 ASP A CA 1
ATOM 830 C C . ASP A 1 110 ? -3.964 -17.134 -15.760 1.00 98.50 110 ASP A C 1
ATOM 832 O O . ASP A 1 110 ? -3.016 -16.509 -16.232 1.00 98.50 110 ASP A O 1
ATOM 836 N N . ASP A 1 111 ? -5.226 -16.787 -16.019 1.00 98.50 111 ASP A N 1
ATOM 837 C CA . ASP A 1 111 ? -5.577 -15.648 -16.872 1.00 98.50 111 ASP A CA 1
ATOM 838 C C . ASP A 1 111 ? -5.198 -14.336 -16.176 1.00 98.50 111 ASP A C 1
ATOM 840 O O . ASP A 1 111 ? -4.464 -13.527 -16.745 1.00 98.50 111 ASP A O 1
ATOM 844 N N . VAL A 1 112 ? -5.580 -14.192 -14.903 1.00 98.50 112 VAL A N 1
ATOM 845 C CA . VAL A 1 112 ? -5.211 -13.048 -14.054 1.00 98.50 112 VAL A CA 1
ATOM 846 C C . VAL A 1 112 ? -3.695 -12.989 -13.840 1.00 98.50 112 VAL A C 1
ATOM 848 O O . VAL A 1 112 ? -3.103 -11.910 -13.888 1.00 98.50 112 VAL A O 1
ATOM 851 N N . ALA A 1 113 ? -3.033 -14.140 -13.664 1.00 98.56 113 ALA A N 1
ATOM 852 C CA . ALA A 1 113 ? -1.574 -14.196 -13.559 1.00 98.56 113 ALA A CA 1
ATOM 853 C C . ALA A 1 113 ? -0.888 -13.673 -14.832 1.00 98.56 113 ALA A C 1
ATOM 855 O O . ALA A 1 113 ? 0.045 -12.868 -14.755 1.00 98.56 113 ALA A O 1
ATOM 856 N N . ARG A 1 114 ? -1.347 -14.117 -16.012 1.00 98.56 114 ARG A N 1
ATOM 857 C CA . ARG A 1 114 ? -0.799 -13.680 -17.304 1.00 98.56 114 ARG A CA 1
ATOM 858 C C . ARG A 1 114 ? -1.053 -12.202 -17.554 1.00 98.56 114 ARG A C 1
ATOM 860 O O . ARG A 1 114 ? -0.155 -11.529 -18.051 1.00 98.56 114 ARG A O 1
ATOM 867 N N . GLU A 1 115 ? -2.229 -11.698 -17.201 1.00 98.12 115 GLU A N 1
ATOM 868 C CA . GLU A 1 115 ? -2.559 -10.282 -17.348 1.00 98.12 115 GLU A CA 1
ATOM 869 C C . GLU A 1 115 ? -1.647 -9.395 -16.492 1.00 98.12 115 GLU A C 1
ATOM 871 O O . GLU A 1 115 ? -1.079 -8.428 -17.003 1.00 98.12 115 GLU A O 1
ATOM 876 N N . LEU A 1 116 ? -1.409 -9.775 -15.233 1.00 97.69 116 LEU A N 1
ATOM 877 C CA . LEU A 1 116 ? -0.508 -9.048 -14.335 1.00 97.69 116 LEU A CA 1
ATOM 878 C C . LEU A 1 116 ? 0.918 -9.004 -14.893 1.00 97.69 116 LEU A C 1
ATOM 880 O O . LEU A 1 116 ? 1.524 -7.936 -14.983 1.00 97.69 116 LEU A O 1
ATOM 884 N N . LEU A 1 117 ? 1.443 -10.153 -15.326 1.00 98.19 117 LEU A N 1
ATOM 885 C CA . LEU A 1 117 ? 2.772 -10.228 -15.938 1.00 98.19 117 LEU A CA 1
ATOM 886 C C . LEU A 1 117 ? 2.844 -9.451 -17.259 1.00 98.19 117 LEU A C 1
ATOM 888 O O . LEU A 1 117 ? 3.898 -8.913 -17.592 1.00 98.19 117 LEU A O 1
ATOM 892 N N . ALA A 1 118 ? 1.743 -9.363 -18.008 1.00 97.62 118 ALA A N 1
ATOM 893 C CA . ALA A 1 118 ? 1.677 -8.557 -19.220 1.00 97.62 118 ALA A CA 1
ATOM 894 C C . ALA A 1 118 ? 1.749 -7.053 -18.917 1.00 97.62 118 ALA A C 1
ATOM 896 O O . ALA A 1 118 ? 2.406 -6.336 -19.667 1.00 97.62 118 ALA A O 1
ATOM 897 N N . ARG A 1 119 ? 1.141 -6.570 -17.821 1.00 95.69 119 ARG A N 1
ATOM 898 C CA . ARG A 1 119 ? 1.284 -5.166 -17.381 1.00 95.69 119 ARG A CA 1
ATOM 899 C C . ARG A 1 119 ? 2.723 -4.827 -17.006 1.00 95.69 119 ARG A C 1
ATOM 901 O O . ARG A 1 119 ? 3.235 -3.784 -17.402 1.00 95.69 119 ARG A O 1
ATOM 908 N N . VAL A 1 120 ? 3.394 -5.742 -16.306 1.00 95.50 120 VAL A N 1
ATOM 909 C CA . VAL A 1 120 ? 4.818 -5.603 -15.965 1.00 95.50 120 VAL A CA 1
ATOM 910 C C . VAL A 1 120 ? 5.680 -5.504 -17.221 1.00 95.50 120 VAL A C 1
ATOM 912 O O . VAL A 1 120 ? 6.414 -4.535 -17.382 1.00 95.50 120 VAL A O 1
ATOM 915 N N . ARG A 1 121 ? 5.525 -6.443 -18.159 1.00 96.06 121 ARG A N 1
ATOM 916 C CA . ARG A 1 121 ? 6.274 -6.408 -19.425 1.00 96.06 121 ARG A CA 1
ATOM 917 C C . ARG A 1 121 ? 6.005 -5.134 -20.215 1.00 96.06 121 ARG A C 1
ATOM 919 O O . ARG A 1 121 ? 6.929 -4.524 -20.727 1.00 96.06 121 ARG A O 1
ATOM 926 N N . PHE A 1 122 ? 4.746 -4.704 -20.267 1.00 94.00 122 PHE A N 1
ATOM 927 C CA . PHE A 1 122 ? 4.364 -3.486 -20.969 1.00 94.00 122 PHE A CA 1
ATOM 928 C C . PHE A 1 122 ? 5.084 -2.246 -20.425 1.00 94.00 122 PHE A C 1
ATOM 930 O O . PHE A 1 122 ? 5.568 -1.433 -21.212 1.00 94.00 122 PHE A O 1
ATOM 937 N N . ILE A 1 123 ? 5.183 -2.088 -19.099 1.00 91.38 123 ILE A N 1
ATOM 938 C CA . ILE A 1 123 ? 5.881 -0.931 -18.525 1.00 91.38 123 ILE A CA 1
ATOM 939 C C . ILE A 1 123 ? 7.406 -1.030 -18.696 1.00 91.38 123 ILE A C 1
ATOM 941 O O . ILE A 1 123 ? 8.047 -0.007 -18.935 1.00 91.38 123 ILE A O 1
ATOM 945 N N . GLU A 1 124 ? 7.978 -2.238 -18.641 1.00 92.94 124 GLU A N 1
ATOM 946 C CA . GLU A 1 124 ? 9.398 -2.485 -18.940 1.00 92.94 124 GLU A CA 1
ATOM 947 C C . GLU A 1 124 ? 9.736 -2.117 -20.388 1.00 92.94 124 GLU A C 1
ATOM 949 O O . GLU A 1 124 ? 10.646 -1.322 -20.623 1.00 92.94 124 GLU A O 1
ATOM 954 N N . ASP A 1 125 ? 8.953 -2.605 -21.352 1.00 94.06 125 ASP A N 1
ATOM 955 C CA . ASP A 1 125 ? 9.136 -2.318 -22.777 1.00 94.06 125 ASP A CA 1
ATOM 956 C C . ASP A 1 125 ? 9.020 -0.813 -23.067 1.00 94.06 125 ASP A C 1
ATOM 958 O O . ASP A 1 125 ? 9.779 -0.263 -23.869 1.00 94.06 125 ASP A O 1
ATOM 962 N N . ARG A 1 126 ? 8.100 -0.115 -22.387 1.00 89.94 126 ARG A N 1
ATOM 963 C CA . ARG A 1 126 ? 7.954 1.344 -22.509 1.00 89.94 126 ARG A CA 1
ATOM 964 C C . ARG A 1 126 ? 9.164 2.108 -21.991 1.00 89.94 126 ARG A C 1
ATOM 966 O O . ARG A 1 126 ? 9.562 3.075 -22.633 1.00 89.94 126 ARG A O 1
ATOM 973 N N . ALA A 1 127 ? 9.735 1.705 -20.859 1.00 90.00 127 ALA A N 1
ATOM 974 C CA . ALA A 1 127 ? 10.952 2.334 -20.353 1.00 90.00 127 ALA A CA 1
ATOM 975 C C . ALA A 1 127 ? 12.137 2.081 -21.295 1.00 90.00 127 ALA A C 1
ATOM 977 O O . ALA A 1 127 ? 12.852 3.015 -21.660 1.00 90.00 127 ALA A O 1
ATOM 978 N N . LEU A 1 128 ? 12.286 0.846 -21.785 1.00 93.06 128 LEU A N 1
ATOM 979 C CA . LEU A 1 128 ? 13.351 0.501 -22.729 1.00 93.06 128 LEU A CA 1
ATOM 980 C C . LEU A 1 128 ? 13.244 1.309 -24.026 1.00 93.06 128 LEU A C 1
ATOM 982 O O . LEU A 1 128 ? 14.261 1.731 -24.577 1.00 93.06 128 LEU A O 1
ATOM 986 N N . ALA A 1 129 ? 12.024 1.595 -24.487 1.00 92.50 129 ALA A N 1
ATOM 987 C CA . ALA A 1 129 ? 11.788 2.451 -25.647 1.00 92.50 129 ALA A CA 1
ATOM 988 C C . ALA A 1 129 ? 12.253 3.908 -25.444 1.00 92.50 129 ALA A C 1
ATOM 990 O O . ALA A 1 129 ? 12.543 4.586 -26.430 1.00 92.50 129 ALA A O 1
ATOM 991 N N . THR A 1 130 ? 12.367 4.389 -24.200 1.00 89.69 130 THR A N 1
ATOM 992 C CA . THR A 1 130 ? 12.967 5.698 -23.878 1.00 89.69 130 THR A CA 1
ATOM 993 C C . THR A 1 130 ? 14.470 5.620 -23.599 1.00 89.69 130 THR A C 1
ATOM 995 O O . THR A 1 130 ? 15.079 6.642 -23.298 1.00 89.69 130 THR A O 1
ATOM 998 N N . GLY A 1 131 ? 15.079 4.434 -23.710 1.00 92.06 131 GLY A N 1
ATOM 999 C CA . GLY A 1 131 ? 16.489 4.191 -23.394 1.00 92.06 131 GLY A CA 1
ATOM 1000 C C . GLY A 1 131 ? 16.772 3.949 -21.909 1.00 92.06 131 GLY A C 1
ATOM 1001 O O . GLY A 1 131 ? 17.938 3.897 -21.528 1.00 92.06 131 GLY A O 1
ATOM 1002 N N . GLU A 1 132 ? 15.734 3.789 -21.087 1.00 91.00 132 GLU A N 1
ATOM 1003 C CA . GLU A 1 132 ? 15.841 3.578 -19.642 1.00 91.00 132 GLU A CA 1
ATOM 1004 C C . GLU A 1 132 ? 15.478 2.133 -19.279 1.00 91.00 132 GLU A C 1
ATOM 1006 O O . GLU A 1 132 ? 14.575 1.542 -19.862 1.00 91.00 132 GLU A O 1
ATOM 1011 N N . ASP A 1 133 ? 16.137 1.555 -18.278 1.00 91.88 133 ASP A N 1
ATOM 1012 C CA . ASP A 1 133 ? 15.775 0.232 -17.755 1.00 91.88 133 ASP A CA 1
ATOM 1013 C C . ASP A 1 133 ? 15.313 0.362 -16.302 1.00 91.88 133 ASP A C 1
ATOM 1015 O O . ASP A 1 133 ? 16.118 0.619 -15.400 1.00 91.88 133 ASP A O 1
ATOM 1019 N N . ILE A 1 134 ? 14.014 0.142 -16.060 1.00 89.75 134 ILE A N 1
ATOM 1020 C CA . ILE A 1 134 ? 13.414 0.226 -14.719 1.00 89.75 134 ILE A CA 1
ATOM 1021 C C . ILE A 1 134 ? 14.146 -0.676 -13.722 1.00 89.75 134 ILE A C 1
ATOM 1023 O O . ILE A 1 134 ? 14.284 -0.284 -12.559 1.00 89.75 134 ILE A O 1
ATOM 1027 N N . ARG A 1 135 ? 14.650 -1.838 -14.161 1.00 91.75 135 ARG A N 1
ATOM 1028 C CA . ARG A 1 135 ? 15.361 -2.777 -13.285 1.00 91.75 135 ARG A CA 1
ATOM 1029 C C . ARG A 1 135 ? 16.698 -2.239 -12.786 1.00 91.75 135 ARG A C 1
ATOM 1031 O O . ARG A 1 135 ? 17.201 -2.717 -11.776 1.00 91.75 135 ARG A O 1
ATOM 1038 N N . THR A 1 136 ? 17.265 -1.257 -13.480 1.00 87.31 136 THR A N 1
ATOM 1039 C CA . THR A 1 136 ? 18.524 -0.600 -13.097 1.00 87.31 136 THR A CA 1
ATOM 1040 C C . THR A 1 136 ? 18.297 0.729 -12.378 1.00 87.31 136 THR A C 1
ATOM 1042 O O . THR A 1 136 ? 19.105 1.119 -11.538 1.00 87.31 136 THR A O 1
ATOM 1045 N N . VAL A 1 137 ? 17.188 1.415 -12.678 1.00 85.62 137 VAL A N 1
ATOM 1046 C CA . VAL A 1 137 ? 16.850 2.734 -12.116 1.00 85.62 137 VAL A CA 1
ATOM 1047 C C . VAL A 1 137 ? 16.192 2.627 -10.735 1.00 85.62 137 VAL A C 1
ATOM 1049 O O . VAL A 1 137 ? 16.318 3.541 -9.918 1.00 85.62 137 VAL A O 1
ATOM 1052 N N . ASN A 1 138 ? 15.487 1.528 -10.449 1.00 86.38 138 ASN A N 1
ATOM 1053 C CA . ASN A 1 138 ? 14.945 1.247 -9.120 1.00 86.38 138 ASN A CA 1
ATOM 1054 C C . ASN A 1 138 ? 15.816 0.222 -8.373 1.00 86.38 138 ASN A C 1
ATOM 1056 O O . ASN A 1 138 ? 16.200 -0.778 -8.971 1.00 86.38 138 ASN A O 1
ATOM 1060 N N . PRO A 1 139 ? 16.064 0.397 -7.061 1.00 86.31 139 PRO A N 1
ATOM 1061 C CA . PRO A 1 139 ? 15.635 1.498 -6.193 1.00 86.31 139 PRO A CA 1
ATOM 1062 C C . PRO A 1 139 ? 16.346 2.822 -6.523 1.00 86.31 139 PRO A C 1
ATOM 1064 O O . PRO A 1 139 ? 17.532 2.841 -6.834 1.00 86.31 139 PRO A O 1
ATOM 1067 N N . VAL A 1 140 ? 15.634 3.950 -6.411 1.00 86.56 140 VAL A N 1
ATOM 1068 C CA . VAL A 1 140 ? 16.239 5.273 -6.653 1.00 86.56 140 VAL A CA 1
ATOM 1069 C C . VAL A 1 140 ? 17.273 5.615 -5.564 1.00 86.56 140 VAL A C 1
ATOM 1071 O O . VAL A 1 140 ? 17.155 5.109 -4.443 1.00 86.56 140 VAL A O 1
ATOM 1074 N N . PRO A 1 141 ? 18.239 6.527 -5.807 1.00 86.12 141 PRO A N 1
ATOM 1075 C CA . PRO A 1 141 ? 19.312 6.831 -4.851 1.00 86.12 141 PRO A CA 1
ATOM 1076 C C . PRO A 1 141 ? 18.843 7.171 -3.428 1.00 86.12 141 PRO A C 1
ATOM 1078 O O . PRO A 1 141 ? 19.494 6.794 -2.456 1.00 86.12 141 PRO A O 1
ATOM 1081 N N . ALA A 1 142 ? 17.689 7.831 -3.287 1.00 82.81 142 ALA A N 1
ATOM 1082 C CA . ALA A 1 142 ? 17.100 8.131 -1.982 1.00 82.81 142 ALA A CA 1
ATOM 1083 C C . ALA A 1 142 ? 16.666 6.868 -1.208 1.00 82.81 142 ALA A C 1
ATOM 1085 O O . ALA A 1 142 ? 16.841 6.811 0.005 1.00 82.81 142 ALA A O 1
ATOM 1086 N N . ASN A 1 143 ? 16.145 5.838 -1.888 1.00 86.31 143 ASN A N 1
ATOM 1087 C CA . ASN A 1 143 ? 15.798 4.562 -1.254 1.00 86.31 143 ASN A CA 1
ATOM 1088 C C . ASN A 1 143 ? 17.062 3.802 -0.819 1.00 86.31 143 ASN A C 1
ATOM 1090 O O . ASN A 1 143 ? 17.091 3.256 0.283 1.00 86.31 143 ASN A O 1
ATOM 1094 N N . ILE A 1 144 ? 18.115 3.830 -1.644 1.00 87.38 144 ILE A N 1
ATOM 1095 C CA . ILE A 1 144 ? 19.417 3.225 -1.320 1.00 87.38 144 ILE A CA 1
ATOM 1096 C C . ILE A 1 144 ? 20.027 3.895 -0.089 1.00 87.38 144 ILE A C 1
ATOM 1098 O O . ILE A 1 144 ? 20.410 3.214 0.860 1.00 87.38 144 ILE A O 1
ATOM 1102 N N . ALA A 1 145 ? 20.045 5.230 -0.052 1.00 86.06 145 ALA A N 1
ATOM 1103 C CA . ALA A 1 145 ? 20.513 5.990 1.107 1.00 86.06 145 ALA A CA 1
ATOM 1104 C C . ALA A 1 145 ? 19.676 5.723 2.373 1.00 86.06 145 ALA A C 1
ATOM 1106 O O . ALA A 1 145 ? 20.200 5.800 3.483 1.00 86.06 145 ALA A O 1
ATOM 1107 N N . ALA A 1 146 ? 18.393 5.386 2.211 1.00 84.94 146 ALA A N 1
ATOM 1108 C CA . ALA A 1 146 ? 17.503 4.996 3.300 1.00 84.94 146 ALA A CA 1
ATOM 1109 C C . ALA A 1 146 ? 17.673 3.531 3.750 1.00 84.94 146 ALA A C 1
ATOM 1111 O O . ALA A 1 146 ? 17.091 3.151 4.765 1.00 84.94 146 ALA A O 1
ATOM 1112 N N . GLY A 1 147 ? 18.466 2.723 3.036 1.00 89.06 147 GLY A N 1
ATOM 1113 C CA . GLY A 1 147 ? 18.809 1.349 3.410 1.00 89.06 147 GLY A CA 1
ATOM 1114 C C . GLY A 1 147 ? 18.128 0.245 2.598 1.00 89.06 147 GLY A C 1
ATOM 1115 O O . GLY A 1 147 ? 18.185 -0.899 3.028 1.00 89.06 147 GLY A O 1
ATOM 1116 N N . ILE A 1 148 ? 17.493 0.553 1.461 1.00 90.94 148 ILE A N 1
ATOM 1117 C CA . ILE A 1 148 ? 16.962 -0.457 0.527 1.00 90.94 148 ILE A CA 1
ATOM 1118 C C . ILE A 1 148 ? 18.003 -0.718 -0.564 1.00 90.94 148 ILE A C 1
ATOM 1120 O O . ILE A 1 148 ? 18.253 0.147 -1.402 1.00 90.94 148 ILE A O 1
ATOM 1124 N N . SER A 1 149 ? 18.612 -1.898 -0.556 1.00 90.56 149 SER A N 1
ATOM 1125 C CA . SER A 1 149 ? 19.821 -2.183 -1.333 1.00 90.56 149 SER A CA 1
ATOM 1126 C C . SER A 1 149 ? 19.562 -2.679 -2.756 1.00 90.56 149 SER A C 1
ATOM 1128 O O . SER A 1 149 ? 20.336 -2.348 -3.654 1.00 90.56 149 SER A O 1
ATOM 1130 N N . THR A 1 150 ? 18.485 -3.438 -2.983 1.00 93.38 150 THR A N 1
ATOM 1131 C CA . THR A 1 150 ? 18.156 -3.994 -4.306 1.00 93.38 150 THR A CA 1
ATOM 1132 C C . THR A 1 150 ? 16.707 -3.748 -4.707 1.00 93.38 150 THR A C 1
ATOM 1134 O O . THR A 1 150 ? 15.852 -3.397 -3.886 1.00 93.38 150 THR A O 1
ATOM 1137 N N . LEU A 1 151 ? 16.428 -3.940 -5.998 1.00 93.06 151 LEU A N 1
ATOM 1138 C CA . LEU A 1 151 ? 15.077 -3.875 -6.544 1.00 93.06 151 LEU A CA 1
ATOM 1139 C C . LEU A 1 151 ? 14.187 -4.943 -5.910 1.00 93.06 151 LEU A C 1
ATOM 1141 O O . LEU A 1 151 ? 13.086 -4.649 -5.458 1.00 93.06 151 LEU A O 1
ATOM 1145 N N . GLU A 1 152 ? 14.692 -6.170 -5.816 1.00 94.69 152 GLU A N 1
ATOM 1146 C CA . GLU A 1 152 ? 13.972 -7.302 -5.244 1.00 94.69 152 GLU A CA 1
ATOM 1147 C C . GLU A 1 152 ? 13.627 -7.048 -3.777 1.00 94.69 152 GLU A C 1
ATOM 1149 O O . GLU A 1 152 ? 12.497 -7.304 -3.370 1.00 94.69 152 GLU A O 1
ATOM 1154 N N . GLU A 1 153 ? 14.555 -6.494 -2.988 1.00 94.19 153 GLU A N 1
ATOM 1155 C CA . GLU A 1 153 ? 14.294 -6.108 -1.597 1.00 94.19 153 GLU A CA 1
ATOM 1156 C C . GLU A 1 153 ? 13.155 -5.082 -1.512 1.00 94.19 153 GLU A C 1
ATOM 1158 O O . GLU A 1 153 ? 12.210 -5.257 -0.732 1.00 94.19 153 GLU A O 1
ATOM 1163 N N . LYS A 1 154 ? 13.204 -4.045 -2.359 1.00 93.56 154 LYS A N 1
ATOM 1164 C CA . LYS A 1 154 ? 12.165 -3.013 -2.441 1.00 93.56 154 LYS A CA 1
ATOM 1165 C C . LYS A 1 154 ? 10.804 -3.628 -2.764 1.00 93.56 154 LYS A C 1
ATOM 1167 O O . LYS A 1 154 ? 9.830 -3.383 -2.050 1.00 93.56 154 LYS A O 1
ATOM 1172 N N . SER A 1 155 ? 10.742 -4.447 -3.807 1.00 94.62 155 SER A N 1
ATOM 1173 C CA . SER A 1 155 ? 9.503 -5.039 -4.305 1.00 94.62 155 SER A CA 1
ATOM 1174 C C . SER A 1 155 ? 8.922 -6.063 -3.346 1.00 94.62 155 SER A C 1
ATOM 1176 O O . SER A 1 155 ? 7.723 -6.029 -3.078 1.00 94.62 155 SER A O 1
ATOM 1178 N N . LEU A 1 156 ? 9.748 -6.916 -2.738 1.00 95.69 156 LEU A N 1
ATOM 1179 C CA . LEU A 1 156 ? 9.308 -7.835 -1.686 1.00 95.69 156 LEU A CA 1
ATOM 1180 C C . LEU A 1 156 ? 8.703 -7.065 -0.509 1.00 95.69 156 LEU A C 1
ATOM 1182 O O . LEU A 1 156 ? 7.601 -7.388 -0.063 1.00 95.69 156 LEU A O 1
ATOM 1186 N N . GLY A 1 157 ? 9.369 -6.004 -0.047 1.00 95.56 157 GLY A N 1
ATOM 1187 C CA . GLY A 1 157 ? 8.840 -5.124 0.992 1.00 95.56 157 GLY A CA 1
ATOM 1188 C C . GLY A 1 157 ? 7.519 -4.467 0.585 1.00 95.56 157 GLY A C 1
ATOM 1189 O O . GLY A 1 157 ? 6.570 -4.446 1.371 1.00 95.56 157 GLY A O 1
ATOM 1190 N N . ALA A 1 158 ? 7.420 -3.975 -0.651 1.00 94.56 158 ALA A N 1
ATOM 1191 C CA . ALA A 1 158 ? 6.212 -3.365 -1.197 1.00 94.56 158 ALA A CA 1
ATOM 1192 C C . ALA A 1 158 ? 5.037 -4.353 -1.253 1.00 94.56 158 ALA A C 1
ATOM 1194 O O . ALA A 1 158 ? 3.911 -3.973 -0.933 1.00 94.56 158 ALA A O 1
ATOM 1195 N N . MET A 1 159 ? 5.263 -5.617 -1.623 1.00 95.19 159 MET A N 1
ATOM 1196 C CA . MET A 1 159 ? 4.173 -6.573 -1.856 1.00 95.19 159 MET A CA 1
ATOM 1197 C C . MET A 1 159 ? 3.414 -6.975 -0.598 1.00 95.19 159 MET A C 1
ATOM 1199 O O . MET A 1 159 ? 2.236 -7.318 -0.699 1.00 95.19 159 MET A O 1
ATOM 1203 N N . HIS A 1 160 ? 4.012 -6.832 0.584 1.00 96.94 160 HIS A N 1
ATOM 1204 C CA . HIS A 1 160 ? 3.325 -7.086 1.851 1.00 96.94 160 HIS A CA 1
ATOM 1205 C C . HIS A 1 160 ? 2.047 -6.243 2.019 1.00 96.94 160 HIS A C 1
ATOM 1207 O O . HIS A 1 160 ? 1.107 -6.702 2.660 1.00 96.94 160 HIS A O 1
ATOM 1213 N N . LYS A 1 161 ? 1.946 -5.066 1.375 1.00 95.88 161 LYS A N 1
ATOM 1214 C CA . LYS A 1 161 ? 0.756 -4.191 1.442 1.00 95.88 161 LYS A CA 1
ATOM 1215 C C . LYS A 1 161 ? -0.496 -4.822 0.832 1.00 95.88 161 LYS A C 1
ATOM 1217 O O . LYS A 1 161 ? -1.605 -4.414 1.141 1.00 95.88 161 LYS A O 1
ATOM 1222 N N . SER A 1 162 ? -0.315 -5.813 -0.038 1.00 96.88 162 SER A N 1
ATOM 1223 C CA . SER A 1 162 ? -1.412 -6.522 -0.701 1.00 96.88 162 SER A CA 1
ATOM 1224 C C . SER A 1 162 ? -1.965 -7.690 0.124 1.00 96.88 162 SER A C 1
ATOM 1226 O O . SER A 1 162 ? -2.823 -8.423 -0.366 1.00 96.88 162 SER A O 1
ATOM 1228 N N . GLY A 1 163 ? -1.461 -7.909 1.343 1.00 97.12 163 GLY A N 1
ATOM 1229 C CA . GLY A 1 163 ? -1.890 -9.011 2.202 1.00 97.12 163 GLY A CA 1
ATOM 1230 C C . GLY A 1 163 ? -1.579 -10.375 1.592 1.00 97.12 163 GLY A C 1
ATOM 1231 O O . GLY A 1 163 ? -0.575 -10.546 0.900 1.00 97.12 163 GLY A O 1
ATOM 1232 N N . HIS A 1 164 ? -2.456 -11.344 1.831 1.00 97.50 164 HIS A N 1
ATOM 1233 C CA . HIS A 1 164 ? -2.266 -12.745 1.454 1.00 97.50 164 HIS A CA 1
ATOM 1234 C C . HIS A 1 164 ? -3.427 -13.319 0.643 1.00 97.50 164 HIS A C 1
ATOM 1236 O O . HIS A 1 164 ? -3.296 -14.417 0.099 1.00 97.50 164 HIS A O 1
ATOM 1242 N N . ARG A 1 165 ? -4.567 -12.622 0.544 1.00 98.19 165 ARG A N 1
ATOM 1243 C CA . ARG A 1 165 ? -5.712 -13.130 -0.228 1.00 98.19 165 ARG A CA 1
ATOM 1244 C C . ARG A 1 165 ? -5.413 -13.235 -1.733 1.00 98.19 165 ARG A C 1
ATOM 1246 O O . ARG A 1 165 ? -4.533 -12.515 -2.226 1.00 98.19 165 ARG A O 1
ATOM 1253 N N . PRO A 1 166 ? -6.109 -14.138 -2.457 1.00 98.56 166 PRO A N 1
ATOM 1254 C CA . PRO A 1 166 ? -5.921 -14.290 -3.894 1.00 98.56 166 PRO A CA 1
ATOM 1255 C C . PRO A 1 166 ? -6.341 -13.038 -4.664 1.00 98.56 166 PRO A C 1
ATOM 1257 O O . PRO A 1 166 ? -7.385 -12.445 -4.378 1.00 98.56 166 PRO A O 1
ATOM 1260 N N . ILE A 1 167 ? -5.552 -12.671 -5.670 1.00 98.75 167 ILE A N 1
ATOM 1261 C CA . ILE A 1 167 ? -5.820 -11.533 -6.552 1.00 98.75 167 ILE A CA 1
ATOM 1262 C C . ILE A 1 167 ? -6.906 -11.949 -7.545 1.00 98.75 167 ILE A C 1
ATOM 1264 O O . ILE A 1 167 ? -6.723 -12.894 -8.313 1.00 98.75 167 ILE A O 1
ATOM 1268 N N . GLN A 1 168 ? -8.042 -11.259 -7.496 1.00 98.69 168 GLN A N 1
ATOM 1269 C CA . GLN A 1 168 ? -9.250 -11.572 -8.260 1.00 98.69 168 GLN A CA 1
ATOM 1270 C C . GLN A 1 168 ? -9.192 -11.060 -9.699 1.00 98.69 168 GLN A C 1
ATOM 1272 O O . GLN A 1 168 ? -9.831 -11.637 -10.573 1.00 98.69 168 GLN A O 1
ATOM 1277 N N . GLY A 1 169 ? -8.425 -9.999 -9.951 1.00 98.38 169 GLY A N 1
ATOM 1278 C CA . GLY A 1 169 ? -8.293 -9.411 -11.276 1.00 98.38 169 GLY A CA 1
ATOM 1279 C C . GLY A 1 169 ? -7.242 -8.311 -11.340 1.00 98.38 169 GLY A C 1
ATOM 1280 O O . GLY A 1 169 ? -6.741 -7.840 -10.310 1.00 98.38 169 GLY A O 1
ATOM 1281 N N . VAL A 1 170 ? -6.931 -7.920 -12.571 1.00 98.25 170 VAL A N 1
ATOM 1282 C CA . VAL A 1 170 ? -6.128 -6.746 -12.902 1.00 98.25 170 VAL A CA 1
ATOM 1283 C C . VAL A 1 170 ? -7.070 -5.663 -13.419 1.00 98.25 170 VAL A C 1
ATOM 1285 O O . VAL A 1 170 ? -8.005 -5.960 -14.152 1.00 98.25 170 VAL A O 1
ATOM 1288 N N . LEU A 1 171 ? -6.857 -4.426 -12.989 1.00 97.38 171 LEU A N 1
ATOM 1289 C CA . LEU A 1 171 ? -7.662 -3.267 -13.358 1.00 97.38 171 LEU A CA 1
ATOM 1290 C C . LEU A 1 171 ? -6.785 -2.267 -14.096 1.00 97.38 171 LEU A C 1
ATOM 1292 O O . LEU A 1 171 ? -5.651 -2.023 -13.680 1.00 97.38 171 LEU A O 1
ATOM 1296 N N . ASN A 1 172 ? -7.316 -1.643 -15.138 1.00 94.56 172 ASN A N 1
ATOM 1297 C CA . ASN A 1 172 ? -6.717 -0.446 -15.714 1.00 94.56 172 ASN A CA 1
ATOM 1298 C C . ASN A 1 172 ? -6.925 0.758 -14.774 1.00 94.56 172 ASN A C 1
ATOM 1300 O O . ASN A 1 172 ? -7.774 0.735 -13.876 1.00 94.56 172 ASN A O 1
ATOM 1304 N N . TYR A 1 173 ? -6.167 1.835 -14.987 1.00 90.88 173 TYR A N 1
ATOM 1305 C CA . TYR A 1 173 ? -6.344 3.078 -14.236 1.00 90.88 173 TYR A CA 1
ATOM 1306 C C . TYR A 1 173 ? -7.803 3.567 -14.302 1.00 90.88 173 TYR A C 1
ATOM 1308 O O . TYR A 1 173 ? -8.360 3.711 -15.391 1.00 90.88 173 TYR A O 1
ATOM 1316 N N . ALA A 1 174 ? -8.400 3.843 -13.136 1.00 91.25 174 ALA A N 1
ATOM 1317 C CA . ALA A 1 174 ? -9.802 4.250 -12.958 1.00 91.25 174 ALA A CA 1
ATOM 1318 C C . ALA A 1 174 ? -10.865 3.203 -13.360 1.00 91.25 174 ALA A C 1
ATOM 1320 O O . ALA A 1 174 ? -12.057 3.514 -13.391 1.00 91.25 174 ALA A O 1
ATOM 1321 N N . GLU A 1 175 ? -10.477 1.956 -13.637 1.00 95.75 175 GLU A N 1
ATOM 1322 C CA . GLU A 1 175 ? -11.429 0.873 -13.880 1.00 95.75 175 GLU A CA 1
ATOM 1323 C C . GLU A 1 175 ? -12.089 0.425 -12.571 1.00 95.75 175 GLU A C 1
ATOM 1325 O O . GLU A 1 175 ? -11.42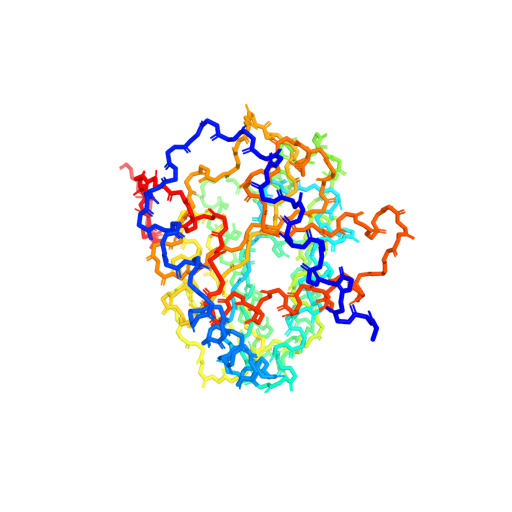5 0.248 -11.547 1.00 95.75 175 GLU A O 1
ATOM 1330 N N . ILE A 1 176 ? -13.411 0.242 -12.601 1.00 96.25 176 ILE A N 1
ATOM 1331 C CA . ILE A 1 176 ? -14.185 -0.202 -11.440 1.00 96.25 176 ILE A CA 1
ATOM 1332 C C . ILE A 1 176 ? -14.066 -1.732 -11.314 1.00 96.25 176 ILE A C 1
ATOM 1334 O O . ILE A 1 176 ? -14.378 -2.438 -12.276 1.00 96.25 176 ILE A O 1
ATOM 1338 N N . PRO A 1 177 ? -13.689 -2.267 -10.136 1.00 96.81 177 PRO A N 1
ATOM 1339 C CA . PRO A 1 177 ? -13.682 -3.703 -9.881 1.00 96.81 177 PRO A CA 1
ATOM 1340 C C . PRO A 1 177 ? -15.042 -4.350 -10.184 1.00 96.81 177 PRO A C 1
ATOM 1342 O O . PRO A 1 177 ? -16.082 -3.898 -9.704 1.00 96.81 177 PRO A O 1
ATOM 1345 N N . SER A 1 178 ? -15.040 -5.453 -10.934 1.00 94.31 178 SER A N 1
ATOM 1346 C CA . SER A 1 178 ? -16.264 -6.171 -11.326 1.00 94.31 178 SER A CA 1
ATOM 1347 C C . SER A 1 178 ? -16.900 -6.987 -10.190 1.00 94.31 178 SER A C 1
ATOM 1349 O O . SER A 1 178 ? -18.046 -7.426 -10.304 1.00 94.31 178 SER A O 1
ATOM 1351 N N . GLY A 1 179 ? -16.185 -7.178 -9.079 1.00 95.50 179 GLY A N 1
ATOM 1352 C CA . GLY A 1 179 ? -16.641 -7.939 -7.920 1.00 95.50 179 GLY A CA 1
ATOM 1353 C C . GLY A 1 179 ? -15.894 -7.591 -6.631 1.00 95.50 179 GLY A C 1
ATOM 1354 O O . GLY A 1 179 ? -15.161 -6.608 -6.549 1.00 95.50 179 GLY A O 1
ATOM 1355 N N . ARG A 1 180 ? -16.083 -8.417 -5.596 1.00 96.69 180 ARG A N 1
ATOM 1356 C CA . ARG A 1 180 ? -15.406 -8.270 -4.295 1.00 96.69 180 ARG A CA 1
ATOM 1357 C C . ARG A 1 180 ? -14.011 -8.892 -4.309 1.00 96.69 180 ARG A C 1
ATOM 1359 O O . ARG A 1 180 ? -13.718 -9.712 -5.173 1.00 96.69 180 ARG A O 1
ATOM 1366 N N . GLY A 1 181 ? -13.174 -8.520 -3.343 1.00 97.69 181 GLY A N 1
ATOM 1367 C CA . GLY A 1 181 ? -11.855 -9.117 -3.136 1.00 97.69 181 GLY A CA 1
ATOM 1368 C C . GLY A 1 181 ? -10.673 -8.192 -3.420 1.00 97.69 181 GLY A C 1
ATOM 1369 O O . GLY A 1 181 ? -10.791 -6.968 -3.380 1.00 97.69 181 GLY A O 1
ATOM 1370 N N . LEU A 1 182 ? -9.506 -8.798 -3.633 1.00 98.62 182 LEU A N 1
ATOM 1371 C CA . LEU A 1 182 ? -8.242 -8.097 -3.843 1.00 98.62 182 LEU A CA 1
ATOM 1372 C C . LEU A 1 182 ? -7.977 -7.897 -5.337 1.00 98.62 182 LEU A C 1
ATOM 1374 O O . LEU A 1 182 ? -7.989 -8.871 -6.087 1.00 98.62 182 LEU A O 1
ATOM 1378 N N . TYR A 1 183 ? -7.663 -6.674 -5.753 1.00 98.62 183 TYR A N 1
ATOM 1379 C CA . TYR A 1 183 ? -7.352 -6.340 -7.145 1.00 98.62 183 TYR A CA 1
ATOM 1380 C C . TYR A 1 183 ? -5.991 -5.660 -7.266 1.00 98.62 183 TYR A C 1
ATOM 1382 O O . TYR A 1 183 ? -5.608 -4.846 -6.419 1.00 98.62 183 TYR A O 1
ATOM 1390 N N . PHE A 1 184 ? -5.276 -5.989 -8.340 1.00 98.00 184 PHE A N 1
ATOM 1391 C CA . PHE A 1 184 ? -4.092 -5.251 -8.766 1.00 98.00 184 PHE A CA 1
ATOM 1392 C C . PHE A 1 184 ? -4.516 -4.171 -9.766 1.00 98.00 184 PHE A C 1
ATOM 1394 O O . PHE A 1 184 ? -5.160 -4.480 -10.760 1.00 98.00 184 PHE A O 1
ATOM 1401 N N . CYS A 1 185 ? -4.178 -2.912 -9.514 1.00 95.56 185 CYS A N 1
ATOM 1402 C CA . CYS A 1 185 ? -4.519 -1.787 -10.379 1.00 95.56 185 CYS A CA 1
ATOM 1403 C C . CYS A 1 185 ? -3.255 -1.283 -11.087 1.00 95.56 185 CYS A C 1
ATOM 1405 O O . CYS A 1 185 ? -2.307 -0.837 -10.430 1.00 95.56 185 CYS A O 1
ATOM 1407 N N . ASP A 1 186 ? -3.239 -1.381 -12.416 1.00 93.00 186 ASP A N 1
ATOM 1408 C CA . ASP A 1 186 ? -2.147 -0.936 -13.277 1.00 93.00 186 ASP A CA 1
ATOM 1409 C C . ASP A 1 186 ? -2.088 0.593 -13.303 1.00 93.00 186 ASP A C 1
ATOM 1411 O O . ASP A 1 186 ? -2.733 1.266 -14.106 1.00 93.00 186 ASP A O 1
ATOM 1415 N N . ASN A 1 187 ? -1.325 1.130 -12.355 1.00 86.31 187 ASN A N 1
ATOM 1416 C CA . ASN A 1 187 ? -1.206 2.554 -12.095 1.00 86.31 187 ASN A CA 1
ATOM 1417 C C . ASN A 1 187 ? 0.261 2.973 -12.071 1.00 86.31 187 ASN A C 1
ATOM 1419 O O . ASN A 1 187 ? 1.136 2.256 -11.566 1.00 86.31 187 ASN A O 1
ATOM 1423 N N . TRP A 1 188 ? 0.510 4.204 -12.513 1.00 82.50 188 TRP A N 1
ATOM 1424 C CA . TRP A 1 188 ? 1.807 4.841 -12.348 1.00 82.50 188 TRP A CA 1
ATOM 1425 C C . TRP A 1 188 ? 2.105 5.169 -10.881 1.00 82.50 188 TRP A C 1
ATOM 1427 O O . TRP A 1 188 ? 1.215 5.454 -10.081 1.00 82.50 188 TRP A O 1
ATOM 1437 N N . MET A 1 189 ? 3.390 5.165 -10.519 1.00 75.94 189 MET A N 1
ATOM 1438 C CA . MET A 1 189 ? 3.839 5.423 -9.146 1.00 75.94 189 MET A CA 1
ATOM 1439 C C . MET A 1 189 ? 3.663 6.886 -8.693 1.00 75.94 189 MET A C 1
ATOM 1441 O O . MET A 1 189 ? 3.924 7.189 -7.526 1.00 75.94 189 MET A O 1
ATOM 1445 N N . SER A 1 190 ? 3.252 7.802 -9.580 1.00 81.38 190 SER A N 1
ATOM 1446 C CA . SER A 1 190 ? 3.038 9.205 -9.214 1.00 81.38 190 SER A CA 1
ATOM 1447 C C . SER A 1 190 ? 1.889 9.328 -8.223 1.00 81.38 190 SER A C 1
ATOM 1449 O O . SER A 1 190 ? 0.740 8.980 -8.515 1.00 81.38 190 SER A O 1
ATOM 1451 N N . ARG A 1 191 ? 2.205 9.903 -7.062 1.00 79.00 191 ARG A N 1
ATOM 1452 C CA . ARG A 1 191 ? 1.234 10.222 -6.019 1.00 79.00 191 ARG A CA 1
ATOM 1453 C C . ARG A 1 191 ? 0.089 11.103 -6.536 1.00 79.00 191 ARG A C 1
ATOM 1455 O O . ARG A 1 191 ? -1.033 10.922 -6.084 1.00 79.00 191 ARG A O 1
ATOM 1462 N N . ASN A 1 192 ? 0.360 11.989 -7.500 1.00 78.38 192 ASN A N 1
ATOM 1463 C CA . ASN A 1 192 ? -0.628 12.936 -8.030 1.00 78.38 192 ASN A CA 1
ATOM 1464 C C . ASN A 1 192 ? -1.745 12.269 -8.846 1.00 78.38 192 ASN A C 1
ATOM 1466 O O . ASN A 1 192 ? -2.806 12.855 -9.029 1.00 78.38 192 ASN A O 1
ATOM 1470 N N . SER A 1 193 ? -1.501 11.050 -9.332 1.00 82.56 193 SER A N 1
ATOM 1471 C CA . SER A 1 193 ? -2.446 10.311 -10.173 1.00 82.56 193 SER A CA 1
ATOM 1472 C C . SER A 1 193 ? -3.091 9.153 -9.414 1.00 82.56 193 SER A C 1
ATOM 1474 O O . SER A 1 193 ? -4.307 9.003 -9.392 1.00 82.56 193 SER A O 1
ATOM 1476 N N . ILE A 1 194 ? -2.300 8.343 -8.711 1.00 88.31 194 ILE A N 1
ATOM 1477 C CA . ILE A 1 194 ? -2.748 7.030 -8.237 1.00 88.31 194 ILE A CA 1
ATOM 1478 C C . ILE A 1 194 ? -3.941 7.065 -7.272 1.00 88.31 194 ILE A C 1
ATOM 1480 O O . ILE A 1 194 ? -4.824 6.217 -7.372 1.00 88.31 194 ILE A O 1
ATOM 1484 N N . PHE A 1 195 ? -4.019 8.044 -6.366 1.00 89.12 195 PHE A N 1
ATOM 1485 C CA . PHE A 1 195 ? -5.159 8.143 -5.449 1.00 89.12 195 PHE A CA 1
ATOM 1486 C C . PHE A 1 195 ? -6.435 8.589 -6.161 1.00 89.12 195 PHE A C 1
ATOM 1488 O O . PHE A 1 195 ? -7.512 8.101 -5.828 1.00 89.12 195 PHE A O 1
ATOM 1495 N N . VAL A 1 196 ? -6.313 9.459 -7.168 1.00 86.50 196 VAL A N 1
ATOM 1496 C CA . VAL A 1 196 ? -7.438 9.847 -8.029 1.00 86.50 196 VAL A CA 1
ATOM 1497 C C . VAL A 1 196 ? -7.914 8.637 -8.829 1.00 86.50 196 VAL A C 1
ATOM 1499 O O . VAL A 1 196 ? -9.115 8.406 -8.913 1.00 86.50 196 VAL A O 1
ATOM 1502 N N . GLY A 1 197 ? -6.986 7.825 -9.342 1.00 89.19 197 GLY A N 1
ATOM 1503 C CA . GLY A 1 197 ? -7.289 6.548 -9.987 1.00 89.19 197 GLY A CA 1
ATOM 1504 C C . GLY A 1 197 ? -8.075 5.613 -9.072 1.00 89.19 197 GLY A C 1
ATOM 1505 O O . GLY A 1 197 ? -9.145 5.153 -9.453 1.00 89.19 197 GLY A O 1
ATOM 1506 N N . TYR A 1 198 ? -7.617 5.400 -7.833 1.00 93.31 198 TYR A N 1
ATOM 1507 C CA . TYR A 1 198 ? -8.355 4.580 -6.866 1.00 93.31 198 TYR A CA 1
ATOM 1508 C C . TYR A 1 198 ? -9.735 5.145 -6.535 1.00 93.31 198 TYR A C 1
ATOM 1510 O O . TYR A 1 198 ? -10.697 4.382 -6.473 1.00 93.31 198 TYR A O 1
ATOM 1518 N N . ALA A 1 199 ? -9.851 6.457 -6.325 1.00 91.19 199 ALA A N 1
ATOM 1519 C CA . ALA A 1 199 ? -11.136 7.095 -6.061 1.00 91.19 199 ALA A CA 1
ATOM 1520 C C . ALA A 1 199 ? -12.095 6.932 -7.253 1.00 91.19 199 ALA A C 1
ATOM 1522 O O . ALA A 1 199 ? -13.260 6.588 -7.061 1.00 91.19 199 ALA A O 1
ATOM 1523 N N . ALA A 1 200 ? -11.599 7.083 -8.485 1.00 90.81 200 ALA A N 1
ATOM 1524 C CA . ALA A 1 200 ? -12.366 6.845 -9.707 1.00 90.81 200 ALA A CA 1
ATOM 1525 C C . ALA A 1 200 ? -12.763 5.365 -9.879 1.00 90.81 200 ALA A C 1
ATOM 1527 O O . ALA A 1 200 ? -13.867 5.079 -10.334 1.00 90.81 200 ALA A O 1
ATOM 1528 N N . SER A 1 201 ? -11.926 4.433 -9.413 1.00 93.19 201 SER A N 1
ATOM 1529 C CA . SER A 1 201 ? -12.241 3.002 -9.285 1.00 93.19 201 SER A CA 1
ATOM 1530 C C . SER A 1 201 ? -13.207 2.678 -8.131 1.00 93.19 201 SER A C 1
ATOM 1532 O O . SER A 1 201 ? -13.532 1.513 -7.907 1.00 93.19 201 SER A O 1
ATOM 1534 N N . GLY A 1 202 ? -13.683 3.683 -7.386 1.00 92.94 202 GLY A N 1
ATOM 1535 C CA . GLY A 1 202 ? -14.679 3.536 -6.322 1.00 92.94 202 GLY A CA 1
ATOM 1536 C C . GLY A 1 202 ? -14.112 3.412 -4.906 1.00 92.94 202 GLY A C 1
ATOM 1537 O O . GLY A 1 202 ? -14.857 3.050 -3.993 1.00 92.94 202 GLY A O 1
ATOM 1538 N N . ALA A 1 203 ? -12.823 3.697 -4.687 1.00 94.12 203 ALA A N 1
ATOM 1539 C CA . ALA A 1 203 ? -12.261 3.739 -3.340 1.00 94.12 203 ALA A CA 1
ATOM 1540 C C . ALA A 1 203 ? -12.927 4.831 -2.495 1.00 94.12 203 ALA A C 1
ATOM 1542 O O . ALA A 1 203 ? -12.970 5.999 -2.871 1.00 94.12 203 ALA A O 1
ATOM 1543 N N . GLN A 1 204 ? -13.401 4.435 -1.318 1.00 93.38 204 GLN A N 1
ATOM 1544 C CA . GLN A 1 204 ? -14.001 5.318 -0.316 1.00 93.38 204 GLN A CA 1
ATOM 1545 C C . GLN A 1 204 ? -12.962 5.848 0.673 1.00 93.38 204 GLN A C 1
ATOM 1547 O O . GLN A 1 204 ? -13.229 6.809 1.380 1.00 93.38 204 GLN A O 1
ATOM 1552 N N . LEU A 1 205 ? -11.799 5.199 0.751 1.00 92.88 205 LEU A N 1
ATOM 1553 C CA . LEU A 1 205 ? -10.661 5.605 1.564 1.00 92.88 205 LEU A CA 1
ATOM 1554 C C . LEU A 1 205 ? -9.383 5.105 0.899 1.00 92.88 205 LEU A C 1
ATOM 1556 O O . LEU A 1 205 ? -9.325 3.983 0.390 1.00 92.88 205 LEU A O 1
ATOM 1560 N N . THR A 1 206 ? -8.342 5.924 0.922 1.00 94.19 206 THR A N 1
ATOM 1561 C CA . THR A 1 206 ? -7.019 5.542 0.429 1.00 94.19 206 THR A CA 1
ATOM 1562 C C . THR A 1 206 ? -5.974 5.672 1.525 1.00 94.19 206 THR A C 1
ATOM 1564 O O . THR A 1 206 ? -6.099 6.494 2.431 1.00 94.19 206 THR A O 1
ATOM 1567 N N . LEU A 1 207 ? -4.947 4.828 1.472 1.00 94.88 207 LEU A N 1
ATOM 1568 C CA . LEU A 1 207 ? -3.838 4.830 2.420 1.00 94.88 207 LEU A CA 1
ATOM 1569 C C . LEU A 1 207 ? -2.535 5.164 1.701 1.00 94.88 207 LEU A C 1
ATOM 1571 O O . LEU A 1 207 ? -2.254 4.643 0.617 1.00 94.88 207 LEU A O 1
ATOM 1575 N N . PHE A 1 208 ? -1.706 5.980 2.342 1.00 93.38 208 PHE A N 1
ATOM 1576 C CA . PHE A 1 208 ? -0.345 6.252 1.912 1.00 93.38 208 PHE A CA 1
ATOM 1577 C C . PHE A 1 208 ? 0.648 5.742 2.947 1.00 93.38 208 PHE A C 1
ATOM 1579 O O . PHE A 1 208 ? 0.794 6.327 4.019 1.00 93.38 208 PHE A O 1
ATOM 1586 N N . GLN A 1 209 ? 1.352 4.659 2.623 1.00 94.12 209 GLN A N 1
ATOM 1587 C CA . GLN A 1 209 ? 2.459 4.178 3.439 1.00 94.12 209 GLN A CA 1
ATOM 1588 C C . GLN A 1 209 ? 3.727 4.946 3.094 1.00 94.12 209 GLN A C 1
ATOM 1590 O O . GLN A 1 209 ? 4.335 4.736 2.042 1.00 94.12 209 GLN A O 1
ATOM 1595 N N . TYR A 1 210 ? 4.142 5.808 4.009 1.00 91.19 210 TYR A N 1
ATOM 1596 C CA . TYR A 1 210 ? 5.273 6.694 3.825 1.00 91.19 210 TYR A CA 1
ATOM 1597 C C . TYR A 1 210 ? 6.459 6.260 4.695 1.00 91.19 210 TYR A C 1
ATOM 1599 O O . TYR A 1 210 ? 6.366 6.225 5.926 1.00 91.19 210 TYR A O 1
ATOM 1607 N N . GLY A 1 211 ? 7.583 5.922 4.059 1.00 86.62 211 GLY A N 1
ATOM 1608 C CA . GLY A 1 211 ? 8.830 5.581 4.755 1.00 86.62 211 GLY A CA 1
ATOM 1609 C C . GLY A 1 211 ? 9.508 6.838 5.295 1.00 86.62 211 GLY A C 1
ATOM 1610 O O . GLY A 1 211 ? 9.550 7.084 6.496 1.00 86.62 211 GLY A O 1
ATOM 1611 N N . GLY A 1 212 ? 9.916 7.722 4.386 1.00 72.31 212 GLY A N 1
ATOM 1612 C CA . GLY A 1 212 ? 10.414 9.056 4.720 1.00 72.31 212 GLY A CA 1
ATOM 1613 C C . GLY A 1 212 ? 11.928 9.179 4.832 1.00 72.31 212 GLY A C 1
ATOM 1614 O O . GLY A 1 212 ? 12.413 10.074 5.527 1.00 72.31 212 GLY A O 1
ATOM 1615 N N . GLY A 1 213 ? 12.672 8.372 4.067 1.00 59.50 213 GLY A N 1
ATOM 1616 C CA . GLY A 1 213 ? 14.124 8.485 3.848 1.00 59.50 213 GLY A CA 1
ATOM 1617 C C . GLY A 1 213 ? 14.600 9.785 3.169 1.00 59.50 213 GLY A C 1
ATOM 1618 O O . GLY A 1 213 ? 15.559 9.770 2.408 1.00 59.50 213 GLY A O 1
ATOM 1619 N N . GLY A 1 214 ? 13.920 10.909 3.407 1.00 54.78 214 GLY A N 1
ATOM 1620 C CA . GLY A 1 214 ? 14.219 12.206 2.810 1.00 54.78 214 GLY A CA 1
ATOM 1621 C C . GLY A 1 214 ? 13.241 13.334 3.152 1.00 54.78 214 GLY A C 1
ATOM 1622 O O . GLY A 1 214 ? 13.206 14.298 2.400 1.00 54.78 214 GLY A O 1
ATOM 1623 N N . VAL A 1 215 ? 12.439 13.251 4.231 1.00 60.31 215 VAL A N 1
ATOM 1624 C CA . VAL A 1 215 ? 11.464 14.312 4.584 1.00 60.31 215 VAL A CA 1
ATOM 1625 C C . VAL A 1 215 ? 12.175 15.661 4.785 1.00 60.31 215 VAL A C 1
ATOM 1627 O O . VAL A 1 215 ? 12.919 15.796 5.767 1.00 60.31 215 VAL A O 1
ATOM 1630 N N . PRO A 1 216 ? 11.936 16.666 3.914 1.00 52.03 216 PRO A N 1
ATOM 1631 C CA . PRO A 1 216 ? 12.649 17.941 3.949 1.00 52.03 216 PRO A CA 1
ATOM 1632 C C . PRO A 1 216 ? 11.985 18.997 4.854 1.00 52.03 216 PRO A C 1
ATOM 1634 O O . PRO A 1 216 ? 12.470 20.123 4.920 1.00 52.03 216 PRO A O 1
ATOM 1637 N N . GLY A 1 217 ? 10.895 18.675 5.567 1.00 56.41 217 GLY A N 1
ATOM 1638 C CA . GLY A 1 217 ? 10.119 19.667 6.322 1.00 56.41 217 GLY A CA 1
ATOM 1639 C C . GLY A 1 217 ? 9.284 19.125 7.488 1.00 56.41 217 GLY A C 1
ATOM 1640 O O . GLY A 1 217 ? 9.347 17.950 7.838 1.00 56.41 217 GLY A O 1
ATOM 1641 N N . VAL A 1 218 ? 8.509 20.024 8.106 1.00 55.19 218 VAL A N 1
ATOM 1642 C CA . VAL A 1 218 ? 7.658 19.771 9.294 1.00 55.19 218 VAL A CA 1
ATOM 1643 C C . VAL A 1 218 ? 6.285 19.164 8.969 1.00 55.19 218 VAL A C 1
ATOM 1645 O O . VAL A 1 218 ? 5.548 18.778 9.875 1.00 55.19 218 VAL A O 1
ATOM 1648 N N . SER A 1 219 ? 5.928 19.077 7.685 1.00 62.84 219 SER A N 1
ATOM 1649 C CA . SER A 1 219 ? 4.690 18.465 7.198 1.00 62.84 219 SER A CA 1
ATOM 1650 C C . SER A 1 219 ? 4.995 17.603 5.980 1.00 62.84 219 SER A C 1
ATOM 1652 O O . SER A 1 219 ? 5.761 18.012 5.110 1.00 62.84 219 SER A O 1
ATOM 1654 N N . VAL A 1 220 ? 4.390 16.416 5.925 1.00 67.19 220 VAL A N 1
ATOM 1655 C CA . VAL A 1 220 ? 4.404 15.543 4.737 1.00 67.19 220 VAL A CA 1
ATOM 1656 C C . VAL A 1 220 ? 3.174 15.737 3.854 1.00 67.19 220 VAL A C 1
ATOM 1658 O O . VAL A 1 220 ? 3.147 15.178 2.770 1.00 67.19 220 VAL A O 1
ATOM 1661 N N . LEU A 1 221 ? 2.204 16.570 4.258 1.00 68.50 221 LEU A N 1
ATOM 1662 C CA . LEU A 1 221 ? 0.927 16.766 3.545 1.00 68.50 221 LEU A CA 1
ATOM 1663 C C . LEU A 1 221 ? 1.048 17.494 2.187 1.00 68.50 221 LEU A C 1
ATOM 1665 O O . LEU A 1 221 ? 0.040 17.807 1.571 1.00 68.50 221 LEU A O 1
ATOM 1669 N N . ASP A 1 222 ? 2.260 17.776 1.718 1.00 60.62 222 ASP A N 1
ATOM 1670 C CA . ASP A 1 222 ? 2.537 18.450 0.445 1.00 60.62 222 ASP A CA 1
ATOM 1671 C C . ASP A 1 222 ? 2.395 17.492 -0.747 1.00 60.62 222 ASP A C 1
ATOM 1673 O O . ASP A 1 222 ? 2.971 16.407 -0.666 1.00 60.62 222 ASP A O 1
ATOM 1677 N N . PRO A 1 223 ? 1.796 17.894 -1.887 1.00 57.38 223 PRO A N 1
ATOM 1678 C CA . PRO A 1 223 ? 0.354 17.859 -2.161 1.00 57.38 223 PRO A CA 1
ATOM 1679 C C . PRO A 1 223 ? -0.256 16.450 -2.047 1.00 57.38 223 PRO A C 1
ATOM 1681 O O . PRO A 1 223 ? 0.326 15.447 -2.477 1.00 57.38 223 PRO A O 1
ATOM 1684 N N . SER A 1 224 ? -1.448 16.386 -1.464 1.00 59.94 224 SER A N 1
ATOM 1685 C CA . SER A 1 224 ? -2.170 15.205 -1.003 1.00 59.94 224 SER A CA 1
ATOM 1686 C C . SER A 1 224 ? -3.511 15.120 -1.731 1.00 59.94 224 SER A C 1
ATOM 1688 O O . SER A 1 224 ? -4.488 15.618 -1.195 1.00 59.94 224 SER A O 1
ATOM 1690 N N . THR A 1 225 ? -3.590 14.425 -2.876 1.00 58.53 225 THR A N 1
ATOM 1691 C CA . THR A 1 225 ? -4.743 14.392 -3.818 1.00 58.53 225 THR A CA 1
ATOM 1692 C C . THR A 1 225 ? -6.069 13.795 -3.294 1.00 58.53 225 THR A C 1
ATOM 1694 O O . THR A 1 225 ? -6.853 13.214 -4.045 1.00 58.53 225 THR A O 1
ATOM 1697 N N . ALA A 1 226 ? -6.342 13.937 -2.004 1.00 57.59 226 ALA A N 1
ATOM 1698 C CA . ALA A 1 226 ? -7.510 13.565 -1.223 1.00 57.59 226 ALA A CA 1
ATOM 1699 C C . ALA A 1 226 ? -8.771 14.383 -1.563 1.00 57.59 226 ALA A C 1
ATOM 1701 O O . ALA A 1 226 ? -9.682 14.482 -0.750 1.00 57.59 226 ALA A O 1
ATOM 1702 N N . VAL A 1 227 ? -8.843 14.985 -2.754 1.00 60.59 227 VAL A N 1
ATOM 1703 C CA . VAL A 1 227 ? -9.976 15.831 -3.166 1.00 60.59 227 VAL A CA 1
ATOM 1704 C C . VAL A 1 227 ? -11.268 15.012 -3.296 1.00 60.59 227 VAL A C 1
ATOM 1706 O O . VAL A 1 227 ? -12.358 15.549 -3.122 1.00 60.59 227 VAL A O 1
ATOM 1709 N N . VAL A 1 228 ? -11.157 13.713 -3.602 1.00 75.75 228 VAL A N 1
ATOM 1710 C CA . VAL A 1 228 ? -12.309 12.848 -3.922 1.00 75.75 228 VAL A CA 1
ATOM 1711 C C . VAL A 1 228 ? -12.609 11.818 -2.828 1.00 75.75 228 VAL A C 1
ATOM 1713 O O . VAL A 1 228 ? -13.772 11.497 -2.600 1.00 75.75 228 VAL A O 1
ATOM 1716 N N . ALA A 1 229 ? -11.585 11.308 -2.140 1.00 86.69 229 ALA A N 1
ATOM 1717 C CA . ALA A 1 229 ? -11.728 10.340 -1.055 1.00 86.69 229 ALA A CA 1
ATOM 1718 C C . ALA A 1 229 ? -10.704 10.626 0.059 1.00 86.69 229 ALA A C 1
ATOM 1720 O O . ALA A 1 229 ? -9.575 11.012 -0.265 1.00 86.69 229 ALA A O 1
ATOM 1721 N N . PRO A 1 230 ? -11.051 10.391 1.341 1.00 89.94 230 PRO A N 1
ATOM 1722 C CA . PRO A 1 230 ? -10.125 10.517 2.460 1.00 89.94 230 PRO A CA 1
ATOM 1723 C C . PRO A 1 230 ? -8.799 9.793 2.205 1.00 89.94 230 PRO A C 1
ATOM 1725 O O . PRO A 1 230 ? -8.776 8.608 1.848 1.00 89.94 230 PRO A O 1
ATOM 1728 N N . LEU A 1 231 ? -7.690 10.511 2.406 1.00 90.44 231 LEU A N 1
ATOM 1729 C CA . LEU A 1 231 ? -6.336 9.967 2.344 1.00 90.44 231 LEU A CA 1
ATOM 1730 C C . LEU A 1 231 ? -5.752 9.874 3.749 1.00 90.44 231 LEU A C 1
ATOM 1732 O O . LEU A 1 231 ? -5.605 10.884 4.440 1.00 90.44 231 LEU A O 1
ATOM 1736 N N . MET A 1 232 ? -5.396 8.656 4.139 1.00 92.31 232 MET A N 1
ATOM 1737 C CA . MET A 1 232 ? -4.774 8.347 5.413 1.00 92.31 232 MET A CA 1
ATOM 1738 C C . MET A 1 232 ? -3.251 8.286 5.270 1.00 92.31 232 MET A C 1
ATOM 1740 O O . MET A 1 232 ? -2.718 7.467 4.517 1.00 92.31 232 MET A O 1
ATOM 1744 N N . TRP A 1 233 ? -2.542 9.121 6.023 1.00 91.44 233 TRP A N 1
ATOM 1745 C CA . TRP A 1 233 ? -1.084 9.151 6.072 1.00 91.44 233 TRP A CA 1
ATOM 1746 C C . TRP A 1 233 ? -0.547 8.184 7.129 1.00 91.44 233 TRP A C 1
ATOM 1748 O O . TRP A 1 233 ? -0.721 8.384 8.335 1.00 91.44 233 TRP A O 1
ATOM 1758 N N . CYS A 1 234 ? 0.149 7.145 6.676 1.00 94.50 234 CYS A N 1
ATOM 1759 C CA . CYS A 1 234 ? 0.703 6.084 7.510 1.00 94.50 234 CYS A CA 1
ATOM 1760 C C . CYS A 1 234 ? 2.234 6.112 7.480 1.00 94.50 234 CYS A C 1
ATOM 1762 O O . CYS A 1 234 ? 2.841 6.369 6.442 1.00 94.50 234 CYS A O 1
ATOM 1764 N N . SER A 1 235 ? 2.887 5.796 8.597 1.00 94.69 235 SER A N 1
ATOM 1765 C CA . SER A 1 235 ? 4.334 5.566 8.614 1.00 94.69 235 SER A CA 1
ATOM 1766 C C . SER A 1 235 ? 4.737 4.527 9.653 1.00 94.69 235 SER A C 1
ATOM 1768 O O . SER A 1 235 ? 4.116 4.399 10.704 1.00 94.69 235 SER A O 1
ATOM 1770 N N . ALA A 1 236 ? 5.818 3.804 9.378 1.00 95.31 236 ALA A N 1
ATOM 1771 C CA . ALA A 1 236 ? 6.493 2.964 10.365 1.00 95.31 236 ALA A CA 1
ATOM 1772 C C . ALA A 1 236 ? 7.835 3.561 10.816 1.00 95.31 236 ALA A C 1
ATOM 1774 O O . ALA A 1 236 ? 8.535 2.968 11.634 1.00 95.31 236 ALA A O 1
ATOM 1775 N N . ASN A 1 237 ? 8.192 4.739 10.300 1.00 93.25 237 ASN A N 1
ATOM 1776 C CA . ASN A 1 237 ? 9.478 5.356 10.555 1.00 93.25 237 ASN A CA 1
ATOM 1777 C C . ASN A 1 237 ? 9.373 6.329 11.744 1.00 93.25 237 ASN A C 1
ATOM 1779 O O . ASN A 1 237 ? 8.635 7.320 11.660 1.00 93.25 237 ASN A O 1
ATOM 1783 N N . PRO A 1 238 ? 10.105 6.097 12.850 1.00 90.94 238 PRO A N 1
ATOM 1784 C CA . PRO A 1 238 ? 10.070 6.978 14.018 1.00 90.94 238 PRO A CA 1
ATOM 1785 C C . PRO A 1 238 ? 10.548 8.402 13.707 1.00 90.94 238 PRO A C 1
ATOM 1787 O O . PRO A 1 238 ? 10.024 9.356 14.276 1.00 90.94 238 PRO A O 1
ATOM 1790 N N . ILE A 1 239 ? 11.495 8.570 12.777 1.00 89.44 239 ILE A N 1
ATOM 1791 C CA . ILE A 1 239 ? 12.004 9.882 12.351 1.00 89.44 239 ILE A CA 1
ATOM 1792 C C . ILE A 1 239 ? 10.899 10.655 11.633 1.00 89.44 239 ILE A C 1
ATOM 1794 O O . ILE A 1 239 ? 10.657 11.816 11.964 1.00 89.44 239 ILE A O 1
ATOM 1798 N N . THR A 1 240 ? 10.207 10.013 10.687 1.00 88.81 240 THR A N 1
ATOM 1799 C CA . THR A 1 240 ? 9.043 10.595 10.002 1.00 88.81 240 THR A CA 1
ATOM 1800 C C . THR A 1 240 ? 7.984 10.978 11.023 1.00 88.81 240 THR A C 1
ATOM 1802 O O . THR A 1 240 ? 7.597 12.143 11.084 1.00 88.81 240 THR A O 1
ATOM 1805 N N . ARG A 1 241 ? 7.595 10.043 11.903 1.00 89.62 241 ARG A N 1
ATOM 1806 C CA . ARG A 1 241 ? 6.640 10.305 12.986 1.00 89.62 241 ARG A CA 1
ATOM 1807 C C . ARG A 1 241 ? 7.012 11.540 13.781 1.00 89.62 241 ARG A C 1
ATOM 1809 O O . ARG A 1 241 ? 6.159 12.394 13.996 1.00 89.62 241 ARG A O 1
ATOM 1816 N N . ASP A 1 242 ? 8.261 11.642 14.217 1.00 88.00 242 ASP A N 1
ATOM 1817 C CA . ASP A 1 242 ? 8.680 12.716 15.106 1.00 88.00 242 ASP A CA 1
ATOM 1818 C C . ASP A 1 242 ? 8.768 14.075 14.411 1.00 88.00 242 ASP A C 1
ATOM 1820 O O . ASP A 1 242 ? 8.464 15.090 15.042 1.00 88.00 242 ASP A O 1
ATOM 1824 N N . ARG A 1 243 ? 9.103 14.099 13.118 1.00 84.88 243 ARG A N 1
ATOM 1825 C CA . ARG A 1 243 ? 9.152 15.324 12.306 1.00 84.88 243 ARG A CA 1
ATOM 1826 C C . ARG A 1 243 ? 7.781 15.792 11.833 1.00 84.88 243 ARG A C 1
ATOM 1828 O O . ARG A 1 243 ? 7.608 16.989 11.633 1.00 84.88 243 ARG A O 1
ATOM 1835 N N . THR A 1 244 ? 6.818 14.883 11.681 1.00 79.81 244 THR A N 1
ATOM 1836 C CA . THR A 1 244 ? 5.522 15.171 11.048 1.00 79.81 244 THR A CA 1
ATOM 1837 C C . THR A 1 244 ? 4.334 14.775 11.920 1.00 79.81 244 THR A C 1
ATOM 1839 O O . THR A 1 244 ? 3.296 14.349 11.412 1.00 79.81 244 THR A O 1
ATOM 1842 N N . LYS A 1 245 ? 4.460 14.913 13.247 1.00 73.69 245 LYS A N 1
ATOM 1843 C CA . LYS A 1 245 ? 3.423 14.515 14.224 1.00 73.69 245 LYS A CA 1
ATOM 1844 C C . LYS A 1 245 ? 2.033 15.084 13.921 1.00 73.69 245 LYS A C 1
ATOM 1846 O O . LYS A 1 245 ? 1.040 14.438 14.230 1.00 73.69 245 LYS A O 1
ATOM 1851 N N . GLY A 1 246 ? 1.960 16.280 13.333 1.00 77.50 246 GLY A N 1
ATOM 1852 C CA . GLY A 1 246 ? 0.694 16.918 12.956 1.00 77.50 246 GLY A CA 1
ATOM 1853 C C . GLY A 1 246 ? 0.049 16.362 11.681 1.00 77.50 246 GLY A C 1
ATOM 1854 O O . GLY A 1 246 ? -1.111 16.660 11.422 1.00 77.50 246 GLY A O 1
ATOM 1855 N N . SER A 1 247 ? 0.781 15.562 10.905 1.00 81.38 247 SER A N 1
ATOM 1856 C CA . SER A 1 247 ? 0.417 15.142 9.547 1.00 81.38 247 SER A CA 1
ATOM 1857 C C . SER A 1 247 ? 0.169 13.643 9.403 1.00 81.38 247 SER A C 1
ATOM 1859 O O . SER A 1 247 ? -0.355 13.231 8.378 1.00 81.38 247 SER A O 1
ATOM 1861 N N . LEU A 1 248 ? 0.565 12.822 10.381 1.00 88.25 248 LEU A N 1
ATOM 1862 C CA . LEU A 1 248 ? 0.326 11.379 10.334 1.00 88.25 248 LEU A CA 1
ATOM 1863 C C . LEU A 1 248 ? -0.999 11.016 10.995 1.00 88.25 248 LEU A C 1
ATOM 1865 O O . LEU A 1 248 ? -1.286 11.422 12.126 1.00 88.25 248 LEU A O 1
ATOM 1869 N N . ASP A 1 249 ? -1.760 10.182 10.303 1.00 92.44 249 ASP A N 1
ATOM 1870 C CA . ASP A 1 249 ? -2.940 9.529 10.846 1.00 92.44 249 ASP A CA 1
ATOM 1871 C C . ASP A 1 249 ? -2.533 8.306 11.666 1.00 92.44 249 ASP A C 1
ATOM 1873 O O . ASP A 1 249 ? -3.017 8.126 12.782 1.00 92.44 249 ASP A O 1
ATOM 1877 N N . TYR A 1 250 ? -1.604 7.488 11.162 1.00 95.75 250 TYR A N 1
ATOM 1878 C CA . TYR A 1 250 ? -1.267 6.211 11.786 1.00 95.75 250 TYR A CA 1
ATOM 1879 C C . TYR A 1 250 ? 0.230 5.902 11.811 1.00 95.75 250 TYR A C 1
ATOM 1881 O O . TYR A 1 250 ? 0.976 6.165 10.867 1.00 95.75 250 TYR A O 1
ATOM 1889 N N . TYR A 1 251 ? 0.655 5.301 12.926 1.00 96.31 251 TYR A N 1
ATOM 1890 C CA . TYR A 1 251 ? 2.023 4.857 13.160 1.00 96.31 251 TYR A CA 1
ATOM 1891 C C . TYR A 1 251 ? 2.070 3.362 13.502 1.00 96.31 251 TYR A C 1
ATOM 1893 O O . TYR A 1 251 ? 1.418 2.928 14.459 1.00 96.31 251 TYR A O 1
ATOM 1901 N N . SER A 1 252 ? 2.867 2.597 12.752 1.00 97.44 252 SER A N 1
ATOM 1902 C CA . SER A 1 252 ? 3.120 1.157 12.960 1.00 97.44 252 SER A CA 1
ATOM 1903 C C . SER A 1 252 ? 4.571 0.822 13.307 1.00 97.44 252 SER A C 1
ATOM 1905 O O . SER A 1 252 ? 4.929 -0.351 13.389 1.00 97.44 252 SER A O 1
ATOM 1907 N N . GLY A 1 253 ? 5.423 1.819 13.567 1.00 96.50 253 GLY A N 1
ATOM 1908 C CA . GLY A 1 253 ? 6.817 1.563 13.958 1.00 96.50 253 GLY A CA 1
ATOM 1909 C C . GLY A 1 253 ? 6.958 0.857 15.312 1.00 96.50 253 GLY A C 1
ATOM 1910 O O . GLY A 1 253 ? 8.016 0.312 15.608 1.00 96.50 253 GLY A O 1
ATOM 1911 N N . THR A 1 254 ? 5.872 0.759 16.085 1.00 97.56 254 THR A N 1
ATOM 1912 C CA . THR A 1 254 ? 5.734 -0.090 17.282 1.00 97.56 254 THR A CA 1
ATOM 1913 C C . THR A 1 254 ? 6.101 -1.556 17.040 1.00 97.56 254 THR A C 1
ATOM 1915 O O . THR A 1 254 ? 6.551 -2.228 17.972 1.00 97.56 254 THR A O 1
ATOM 1918 N N . VAL A 1 255 ? 5.961 -2.037 15.798 1.00 98.00 255 VAL A N 1
ATOM 1919 C CA . VAL A 1 255 ? 6.403 -3.370 15.362 1.00 98.00 255 VAL A CA 1
ATOM 1920 C C . VAL A 1 255 ? 7.924 -3.498 15.413 1.00 98.00 255 VAL A C 1
ATOM 1922 O O . VAL A 1 255 ? 8.455 -4.455 15.967 1.00 98.00 255 VAL A O 1
ATOM 1925 N N . ILE A 1 256 ? 8.636 -2.500 14.890 1.00 96.12 256 ILE A N 1
ATOM 1926 C CA . ILE A 1 256 ? 10.106 -2.451 14.896 1.00 96.12 256 ILE A CA 1
ATOM 1927 C C . ILE A 1 256 ? 10.620 -2.213 16.320 1.00 96.12 256 ILE A C 1
ATOM 1929 O O . ILE A 1 256 ? 11.643 -2.759 16.719 1.00 96.12 256 ILE A O 1
ATOM 1933 N N . GLU A 1 257 ? 9.877 -1.436 17.107 1.00 96.31 257 GLU A N 1
ATOM 1934 C CA . GLU A 1 257 ? 10.137 -1.197 18.531 1.00 96.31 257 GLU A CA 1
ATOM 1935 C C . GLU A 1 257 ? 9.861 -2.445 19.405 1.00 96.31 257 GLU A C 1
ATOM 1937 O O . GLU A 1 257 ? 10.174 -2.437 20.594 1.00 96.31 257 GLU A O 1
ATOM 1942 N N . GLY A 1 258 ? 9.286 -3.518 18.841 1.00 96.38 258 GLY A N 1
ATOM 1943 C CA . GLY A 1 258 ? 9.042 -4.793 19.525 1.00 96.38 258 GLY A CA 1
ATOM 1944 C C . GLY A 1 258 ? 7.867 -4.784 20.507 1.00 96.38 258 GLY A C 1
ATOM 1945 O O . GLY A 1 258 ? 7.781 -5.655 21.372 1.00 96.38 258 GLY A O 1
ATOM 1946 N N . THR A 1 259 ? 6.972 -3.798 20.407 1.00 97.38 259 THR A N 1
ATOM 1947 C CA . THR A 1 259 ? 5.823 -3.636 21.322 1.00 97.38 259 THR A CA 1
ATOM 1948 C C . THR A 1 259 ? 4.511 -4.182 20.762 1.00 97.38 259 THR A C 1
ATOM 1950 O O . THR A 1 259 ? 3.606 -4.492 21.534 1.00 97.38 259 THR A O 1
ATOM 1953 N N . GLU A 1 260 ? 4.419 -4.331 19.441 1.00 97.56 260 GLU A N 1
ATOM 1954 C CA . GLU A 1 260 ? 3.294 -4.945 18.732 1.00 97.56 260 GLU A CA 1
ATOM 1955 C C . GLU A 1 260 ? 3.825 -5.937 17.685 1.00 97.56 260 GLU A C 1
ATOM 1957 O O . GLU A 1 260 ? 4.918 -5.764 17.153 1.00 97.56 260 GLU A O 1
ATOM 1962 N N . THR A 1 261 ? 3.054 -6.970 17.351 1.00 98.19 261 THR A N 1
ATOM 1963 C CA . THR A 1 261 ? 3.276 -7.736 16.112 1.00 98.19 261 THR A CA 1
ATOM 1964 C C . THR A 1 261 ? 2.664 -6.993 14.915 1.00 98.19 261 THR A C 1
ATOM 1966 O O . THR A 1 261 ? 1.797 -6.131 15.113 1.00 98.19 261 THR A O 1
ATOM 1969 N N . PRO A 1 262 ? 3.045 -7.318 13.663 1.00 97.38 262 PRO A N 1
ATOM 1970 C CA . PRO A 1 262 ? 2.388 -6.767 12.476 1.00 97.38 262 PRO A CA 1
ATOM 1971 C C . PRO A 1 262 ? 0.860 -6.906 12.494 1.00 97.38 262 PRO A C 1
ATOM 1973 O O . PRO A 1 262 ? 0.151 -5.974 12.122 1.00 97.38 262 PRO A O 1
ATOM 1976 N N . GLU A 1 263 ? 0.338 -8.032 12.981 1.00 96.94 263 GLU A N 1
ATOM 1977 C CA . GLU A 1 263 ? -1.100 -8.304 13.081 1.00 96.94 263 GLU A CA 1
ATOM 1978 C C . GLU A 1 263 ? -1.771 -7.429 14.140 1.00 96.94 263 GLU A C 1
ATOM 1980 O O . GLU A 1 263 ? -2.877 -6.943 13.926 1.00 96.94 263 GLU A O 1
ATOM 1985 N N . GLN A 1 264 ? -1.112 -7.193 15.279 1.00 97.75 264 GLN A N 1
ATOM 1986 C CA . GLN A 1 264 ? -1.630 -6.301 16.322 1.00 97.75 264 GLN A CA 1
ATOM 1987 C C . GLN A 1 264 ? -1.682 -4.850 15.835 1.00 97.75 264 GLN A C 1
ATOM 1989 O O . GLN A 1 264 ? -2.691 -4.165 16.028 1.00 97.75 264 GLN A O 1
ATOM 1994 N N . ALA A 1 265 ? -0.628 -4.404 15.146 1.00 98.31 265 ALA A N 1
ATOM 1995 C CA . ALA A 1 265 ? -0.612 -3.109 14.484 1.00 98.31 265 ALA A CA 1
ATOM 1996 C C . ALA A 1 265 ? -1.729 -3.031 13.425 1.00 98.31 265 ALA A C 1
ATOM 1998 O O . ALA A 1 265 ? -2.513 -2.077 13.430 1.00 98.31 265 ALA A O 1
ATOM 1999 N N . GLY A 1 266 ? -1.869 -4.051 12.577 1.00 97.81 266 GLY A N 1
ATOM 2000 C CA . GLY A 1 266 ? -2.920 -4.150 11.563 1.00 97.81 266 GLY A CA 1
ATOM 2001 C C . GLY A 1 266 ? -4.336 -4.121 12.143 1.00 97.81 266 GLY A C 1
ATOM 2002 O O . GLY A 1 266 ? -5.196 -3.407 11.639 1.00 97.81 266 GLY A O 1
ATOM 2003 N N . GLU A 1 267 ? -4.590 -4.808 13.252 1.00 96.19 267 GLU A N 1
ATOM 2004 C CA . GLU A 1 267 ? -5.874 -4.769 13.962 1.00 96.19 267 GLU A CA 1
ATOM 2005 C C . GLU A 1 267 ? -6.192 -3.361 14.497 1.00 96.19 267 GLU A C 1
ATOM 2007 O O . GLU A 1 267 ? -7.333 -2.897 14.424 1.00 96.19 267 GLU A O 1
ATOM 2012 N N . ARG A 1 268 ? -5.187 -2.634 14.996 1.00 97.06 268 ARG A N 1
ATOM 2013 C CA . ARG A 1 268 ? -5.345 -1.224 15.382 1.00 97.06 268 ARG A CA 1
ATOM 2014 C C . ARG A 1 268 ? -5.631 -0.334 14.170 1.00 97.06 268 ARG A C 1
ATOM 2016 O O . ARG A 1 268 ? -6.454 0.573 14.281 1.00 97.06 268 ARG A O 1
ATOM 2023 N N . LEU A 1 269 ? -5.004 -0.616 13.026 1.00 97.50 269 LEU A N 1
ATOM 2024 C CA . LEU A 1 269 ? -5.270 0.078 11.765 1.00 97.50 269 LEU A CA 1
ATOM 2025 C C . LEU A 1 269 ? -6.708 -0.160 11.281 1.00 97.50 269 LEU A C 1
ATOM 2027 O O . LEU A 1 269 ? -7.368 0.797 10.895 1.00 97.50 269 LEU A O 1
ATOM 2031 N N . VAL A 1 270 ? -7.224 -1.393 11.365 1.00 96.25 270 VAL A N 1
ATOM 2032 C CA . VAL A 1 270 ? -8.623 -1.725 11.021 1.00 96.25 270 VAL A CA 1
ATOM 2033 C C . VAL A 1 270 ? -9.600 -0.840 11.791 1.00 96.25 270 VAL A C 1
ATOM 2035 O O . VAL A 1 270 ? -10.489 -0.248 11.184 1.00 96.25 270 VAL A O 1
ATOM 2038 N N . ARG A 1 271 ? -9.413 -0.690 13.108 1.00 93.81 271 ARG A N 1
ATOM 2039 C CA . ARG A 1 271 ? -10.279 0.172 13.933 1.00 93.81 271 ARG A CA 1
ATOM 2040 C C . ARG A 1 271 ? -10.229 1.624 13.480 1.00 93.81 271 ARG A C 1
ATOM 2042 O O . ARG A 1 271 ? -11.273 2.236 13.302 1.00 93.81 271 ARG A O 1
ATOM 2049 N N . GLN A 1 272 ? -9.030 2.144 13.230 1.00 94.88 272 GLN A N 1
ATOM 2050 C CA . GLN A 1 272 ? -8.869 3.524 12.790 1.00 94.88 272 GLN A CA 1
ATOM 2051 C C . GLN A 1 272 ? -9.474 3.776 11.400 1.00 94.88 272 GLN A C 1
ATOM 2053 O O . GLN A 1 272 ? -10.074 4.822 11.175 1.00 94.88 272 GLN A O 1
ATOM 2058 N N . VAL A 1 273 ? -9.367 2.814 10.481 1.00 94.62 273 VAL A N 1
ATOM 2059 C CA . VAL A 1 273 ? -10.025 2.883 9.168 1.00 94.62 273 VAL A CA 1
ATOM 2060 C C . VAL A 1 273 ? -11.546 2.885 9.316 1.00 94.62 273 VAL A C 1
ATOM 2062 O O . VAL A 1 273 ? -12.206 3.674 8.644 1.00 94.62 273 VAL A O 1
ATOM 2065 N N . CYS A 1 274 ? -12.114 2.067 10.208 1.00 90.75 274 CYS A N 1
ATOM 2066 C CA . CYS A 1 274 ? -13.551 2.105 10.494 1.00 90.75 274 CYS A CA 1
ATOM 2067 C C . CYS A 1 274 ? -13.986 3.446 11.103 1.00 90.75 274 CYS A C 1
ATOM 2069 O O . CYS A 1 274 ? -15.018 3.983 10.699 1.00 90.75 274 CYS A O 1
ATOM 2071 N N . ASP A 1 275 ? -13.199 4.014 12.020 1.00 90.38 275 ASP A N 1
ATOM 2072 C CA . ASP A 1 275 ? -13.473 5.328 12.614 1.00 90.38 275 ASP A CA 1
ATOM 2073 C C . ASP A 1 275 ? -13.488 6.433 11.545 1.00 90.38 275 ASP A C 1
ATOM 2075 O O . ASP A 1 275 ? -14.382 7.285 11.551 1.00 90.38 275 ASP A O 1
ATOM 2079 N N . ILE A 1 276 ? -12.538 6.405 10.600 1.00 91.31 276 ILE A N 1
ATOM 2080 C CA . ILE A 1 276 ? -12.471 7.366 9.486 1.00 91.31 276 ILE A CA 1
ATOM 2081 C C . ILE A 1 276 ? -13.639 7.163 8.523 1.00 91.31 276 ILE A C 1
ATOM 2083 O O . ILE A 1 276 ? -14.360 8.111 8.218 1.00 91.31 276 ILE A O 1
ATOM 2087 N N . ALA A 1 277 ? -13.908 5.922 8.113 1.00 89.88 277 ALA A N 1
ATOM 2088 C CA . ALA A 1 277 ? -15.045 5.600 7.252 1.00 89.88 277 ALA A CA 1
ATOM 2089 C C . ALA A 1 277 ? -16.403 5.984 7.876 1.00 89.88 277 ALA A C 1
ATOM 2091 O O . ALA A 1 277 ? -17.377 6.199 7.155 1.00 89.88 277 ALA A O 1
ATOM 2092 N N . SER A 1 278 ? -16.465 6.097 9.206 1.00 87.62 278 SER A N 1
ATOM 2093 C CA . SER A 1 278 ? -17.653 6.515 9.961 1.00 87.62 278 SER A CA 1
ATOM 2094 C C . SER A 1 278 ? -17.750 8.032 10.183 1.00 87.62 278 SER A C 1
ATOM 2096 O O . SER A 1 278 ? -18.738 8.501 10.754 1.00 87.62 278 SER A O 1
ATOM 2098 N N . GLY A 1 279 ? -16.770 8.811 9.714 1.00 86.62 279 GLY A N 1
ATOM 2099 C CA . GLY A 1 279 ? -16.791 10.277 9.736 1.00 86.62 279 GLY A CA 1
ATOM 2100 C C . GLY A 1 279 ? -15.700 10.945 10.574 1.00 86.62 279 GLY A C 1
ATOM 2101 O O . GLY A 1 279 ? -15.757 12.159 10.764 1.00 86.62 279 GLY A O 1
ATOM 2102 N N . THR A 1 280 ? -14.715 10.201 11.085 1.00 89.38 280 THR A N 1
ATOM 2103 C CA . THR A 1 280 ? -13.508 10.825 11.653 1.00 89.38 280 THR A CA 1
ATOM 2104 C C . THR A 1 280 ? -12.649 11.385 10.522 1.00 89.38 280 THR A C 1
ATOM 2106 O O . THR A 1 280 ? -12.250 10.645 9.634 1.00 89.38 280 THR A O 1
ATOM 2109 N N . LEU A 1 281 ? -12.338 12.681 10.561 1.00 90.00 281 LEU A N 1
ATOM 2110 C CA . LEU A 1 281 ? -11.509 13.323 9.536 1.00 90.00 281 LEU A CA 1
ATOM 2111 C C . LEU A 1 281 ? -10.054 12.838 9.599 1.00 90.00 281 LEU A C 1
ATOM 2113 O O . LEU A 1 281 ? -9.485 12.719 10.691 1.00 90.00 281 LEU A O 1
ATOM 2117 N N . THR A 1 282 ? -9.430 12.629 8.441 1.00 89.81 282 THR A N 1
ATOM 2118 C CA . THR A 1 282 ? -7.978 12.430 8.348 1.00 89.81 282 THR A CA 1
ATOM 2119 C C . THR A 1 282 ? -7.236 13.740 8.592 1.00 89.81 282 THR A C 1
ATOM 2121 O O . THR A 1 282 ? -7.792 14.836 8.482 1.00 89.81 282 THR A O 1
ATOM 2124 N N . ARG A 1 283 ? -5.937 13.667 8.897 1.00 86.44 283 ARG A N 1
ATOM 2125 C CA . ARG A 1 283 ? -5.091 14.862 9.051 1.00 86.44 283 ARG A CA 1
ATOM 2126 C C . ARG A 1 283 ? -5.131 15.756 7.816 1.00 86.44 283 ARG A C 1
ATOM 2128 O O . ARG A 1 283 ? -5.195 16.975 7.976 1.00 86.44 283 ARG A O 1
ATOM 2135 N N . GLY A 1 284 ? -5.145 15.163 6.622 1.00 81.00 284 GLY A N 1
ATOM 2136 C CA . GLY A 1 284 ? -5.260 15.893 5.357 1.00 81.00 284 GLY A CA 1
ATOM 2137 C C . GLY A 1 284 ? -6.551 16.710 5.255 1.00 81.00 284 GLY A C 1
ATOM 2138 O O . GLY A 1 284 ? -6.513 17.853 4.821 1.00 81.00 284 GLY A O 1
ATOM 2139 N N . GLU A 1 285 ? -7.672 16.180 5.747 1.00 83.75 285 GLU A N 1
ATOM 2140 C CA . GLU A 1 285 ? -8.971 16.871 5.734 1.00 83.75 285 GLU A CA 1
ATOM 2141 C C . GLU A 1 285 ? -9.066 18.011 6.767 1.00 83.75 285 GLU A C 1
ATOM 2143 O O . GLU A 1 285 ? -9.942 18.868 6.676 1.00 83.75 285 GLU A O 1
ATOM 2148 N N . THR A 1 286 ? -8.164 18.054 7.756 1.00 82.81 286 THR A N 1
ATOM 2149 C CA . THR A 1 286 ? -8.146 19.105 8.795 1.00 82.81 286 THR A CA 1
ATOM 2150 C C . THR A 1 286 ? -7.329 20.345 8.430 1.00 82.81 286 THR A C 1
ATOM 2152 O O . THR A 1 286 ? -7.260 21.289 9.222 1.00 82.81 286 THR A O 1
ATOM 2155 N N . VAL A 1 287 ? -6.700 20.361 7.253 1.00 75.00 287 VAL A N 1
ATOM 2156 C CA . VAL A 1 287 ? -5.886 21.481 6.768 1.00 75.00 287 VAL A CA 1
ATOM 2157 C C . VAL A 1 287 ? -6.467 22.046 5.472 1.00 75.00 287 VAL A C 1
ATOM 2159 O O . VAL A 1 287 ? -7.025 21.320 4.658 1.00 75.00 287 VAL A O 1
ATOM 2162 N N . SER A 1 288 ? -6.337 23.356 5.259 1.00 65.31 288 SER A N 1
ATOM 2163 C CA . SER A 1 288 ? -6.701 23.986 3.984 1.00 65.31 288 SER A CA 1
ATOM 2164 C C . SER A 1 288 ? -5.459 24.143 3.114 1.00 65.31 288 SER A C 1
ATOM 2166 O O . SER A 1 288 ? -4.579 24.944 3.431 1.00 65.31 288 SER A O 1
ATOM 2168 N N . PHE A 1 289 ? -5.396 23.395 2.014 1.00 64.50 289 PHE A N 1
ATOM 2169 C CA . PHE A 1 289 ? -4.325 23.474 1.024 1.00 64.50 289 PHE A CA 1
ATOM 2170 C C . PHE A 1 289 ? -4.927 23.499 -0.389 1.00 64.50 289 PHE A C 1
ATOM 2172 O O . PHE A 1 289 ? -5.953 22.868 -0.637 1.00 64.50 289 PHE A O 1
ATOM 2179 N N . ALA A 1 290 ? -4.333 24.271 -1.302 1.00 58.06 290 ALA A N 1
ATOM 2180 C CA . ALA A 1 290 ? -4.741 24.319 -2.707 1.00 58.06 290 ALA A CA 1
ATOM 2181 C C . ALA A 1 290 ? -3.823 23.400 -3.518 1.00 58.06 290 ALA A C 1
ATOM 2183 O O . ALA A 1 290 ? -2.604 23.555 -3.463 1.00 58.06 290 ALA A O 1
ATOM 2184 N N . GLU A 1 291 ? -4.399 22.450 -4.253 1.00 62.50 291 GLU A N 1
ATOM 2185 C CA . GLU A 1 291 ? -3.639 21.335 -4.819 1.00 62.50 291 GLU A CA 1
ATOM 2186 C C . GLU A 1 291 ? -3.668 21.267 -6.346 1.00 62.50 291 GLU A C 1
ATOM 2188 O O . GLU A 1 291 ? -4.733 21.427 -6.949 1.00 62.50 291 GLU A O 1
ATOM 2193 N N . PRO A 1 292 ? -2.526 20.952 -6.986 1.00 59.56 292 PRO A N 1
ATOM 2194 C CA . PRO A 1 292 ? -2.528 20.467 -8.354 1.00 59.56 292 PRO A CA 1
ATOM 2195 C C . PRO A 1 292 ? -3.047 19.021 -8.381 1.00 59.56 292 PRO A C 1
ATOM 2197 O O . PRO A 1 292 ? -2.511 18.147 -7.701 1.00 59.56 292 PRO A O 1
ATOM 2200 N N . PHE A 1 293 ? -4.075 18.757 -9.189 1.00 63.06 293 PHE A N 1
ATOM 2201 C CA . PHE A 1 293 ? -4.489 17.398 -9.539 1.00 63.06 293 PHE A CA 1
ATOM 2202 C C . PHE A 1 293 ? -3.950 17.051 -10.929 1.00 63.06 293 PHE A C 1
ATOM 2204 O O . PHE A 1 293 ? -3.950 17.897 -11.824 1.00 63.06 293 PHE A O 1
ATOM 2211 N N . GLU A 1 294 ? -3.502 15.812 -11.121 1.00 67.88 294 GLU A N 1
ATOM 2212 C CA . GLU A 1 294 ? -2.996 15.333 -12.407 1.00 67.88 294 GLU A CA 1
ATOM 2213 C C . GLU A 1 294 ? -3.785 14.092 -12.827 1.00 67.88 294 GLU A C 1
ATOM 2215 O O . GLU A 1 294 ? -3.785 13.068 -12.143 1.00 67.88 294 GLU A O 1
ATOM 2220 N N . VAL A 1 295 ? -4.486 14.182 -13.956 1.00 68.31 295 VAL A N 1
ATOM 2221 C CA . VAL A 1 295 ? -5.115 13.006 -14.565 1.00 68.31 295 VAL A CA 1
ATOM 2222 C C . VAL A 1 295 ? -4.013 12.168 -15.201 1.00 68.31 295 VAL A C 1
ATOM 2224 O O . VAL A 1 295 ? -3.163 12.714 -15.901 1.00 68.31 295 VAL A O 1
ATOM 2227 N N . TYR A 1 296 ? -4.023 10.852 -14.971 1.00 65.94 296 TYR A N 1
ATOM 2228 C CA . TYR A 1 296 ? -3.059 9.957 -15.602 1.00 65.94 296 TYR A CA 1
ATOM 2229 C C . TYR A 1 296 ? -3.177 10.040 -17.127 1.00 65.94 296 TYR A C 1
ATOM 2231 O O . TYR A 1 296 ? -4.209 9.696 -17.707 1.00 65.94 296 TYR A O 1
ATOM 2239 N N . THR A 1 297 ? -2.122 10.529 -17.767 1.00 65.19 297 THR A N 1
ATOM 2240 C CA . THR A 1 297 ? -2.014 10.662 -19.217 1.00 65.19 297 THR A CA 1
ATOM 2241 C C . THR A 1 297 ? -1.147 9.526 -19.756 1.00 65.19 297 THR A C 1
ATOM 2243 O O . THR A 1 297 ? -0.111 9.176 -19.195 1.00 65.19 297 THR A O 1
ATOM 2246 N N . ILE A 1 298 ? -1.615 8.890 -20.830 1.00 60.06 298 ILE A N 1
ATOM 2247 C CA . ILE A 1 298 ? -0.962 7.717 -21.440 1.00 60.06 298 ILE A CA 1
ATOM 2248 C C . ILE A 1 298 ? 0.203 8.149 -22.362 1.00 60.06 298 ILE A C 1
ATOM 2250 O O . ILE A 1 298 ? 1.123 7.366 -22.636 1.00 60.06 298 ILE A O 1
ATOM 2254 N N . ASP A 1 299 ? 0.189 9.415 -22.785 1.00 53.06 299 ASP A N 1
ATOM 2255 C CA . ASP A 1 299 ? 1.149 10.046 -23.690 1.00 53.06 299 ASP A CA 1
ATOM 2256 C C . ASP A 1 299 ? 2.130 10.956 -22.933 1.00 53.06 299 ASP A C 1
ATOM 2258 O O . ASP A 1 299 ? 1.789 11.459 -21.859 1.00 53.06 299 ASP A O 1
ATOM 2262 N N . PRO A 1 300 ? 3.345 11.199 -23.467 1.00 50.62 300 PRO A N 1
ATOM 2263 C CA . PRO A 1 300 ? 4.255 12.175 -22.882 1.00 50.62 300 PRO A CA 1
ATOM 2264 C C . PRO A 1 300 ? 3.586 13.552 -22.829 1.00 50.62 300 PRO A C 1
ATOM 2266 O O . PRO A 1 300 ? 3.198 14.116 -23.853 1.00 50.62 300 PRO A O 1
ATOM 2269 N N . VAL A 1 301 ? 3.470 14.090 -21.618 1.00 44.03 301 VAL A N 1
ATOM 2270 C CA . VAL A 1 301 ? 3.092 15.483 -21.391 1.00 44.03 301 VAL A CA 1
ATOM 2271 C C . VAL A 1 301 ? 4.373 16.304 -21.501 1.00 44.03 301 VAL A C 1
ATOM 2273 O O . VAL A 1 301 ? 5.268 16.159 -20.668 1.00 44.03 301 VAL A O 1
ATOM 2276 N N . PHE A 1 302 ? 4.485 17.088 -22.575 1.00 39.25 302 PHE A N 1
ATOM 2277 C CA . PHE A 1 302 ? 5.562 18.061 -22.779 1.00 39.25 302 PHE A CA 1
ATOM 2278 C C . PHE A 1 302 ? 5.225 19.398 -22.119 1.00 39.25 302 PHE A C 1
ATOM 2280 O O . PHE A 1 302 ? 4.042 19.806 -22.199 1.00 39.25 302 PHE A O 1
#

Sequence (302 aa):
MLLRRVRSRLRSDASRFPVHGVILPEAREMISTEENQDRVLSRCQEIEQPAKLTIGVKCGSSDPTSGLAGNPAIGYLFDRVVDAGGVAMFGETTEVIGAEHLVAKRAINDDVARELLARVRFIEDRALATGEDIRTVNPVPANIAAGISTLEEKSLGAMHKSGHRPIQGVLNYAEIPSGRGLYFCDNWMSRNSIFVGYAASGAQLTLFQYGGGGVPGVSVLDPSTAVVAPLMWCSANPITRDRTKGSLDYYSGTVIEGTETPEQAGERLVRQVCDIASGTLTRGETVSFAEPFEVYTIDPVF

Radius of gyration: 19.53 Å; chains: 1; bounding box: 45×47×61 Å

pLDDT: mean 80.13, std 22.35, range [26.23, 98.75]

Foldseek 3Di:
DVVVVVVVVVVPCPPPDPDPDDQPVVVVVCCPDPVNVVLLVVLLVVPPALQAAAEEEAEDL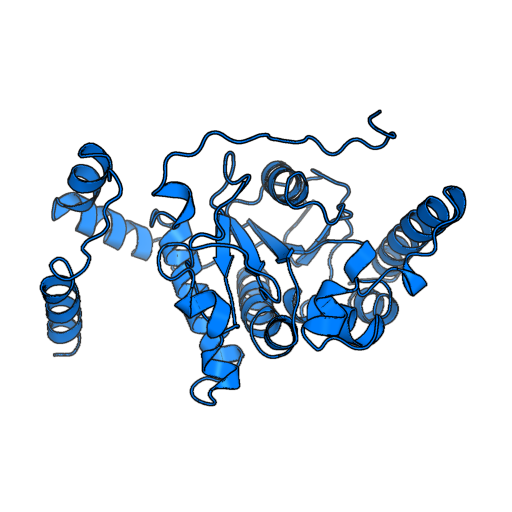DAPLLLQFVLLLLLLLQVRNQVSNAEYEYEALLLQPLPLQVLLVLAPDNVQSVVSVVLNVVVQVVQVVVVHGSQVCPPPPLRVLRPQPHSNSRSNSNCSNQHRHRAHHEAEQLDADPGGHYHYYHDHNDQLARVVSSVSNPGQEYEYEYACSPPPAQAPPVPHNCPRHAYAYEYLHVVCCVSHVLHHPYYGVCCVVVNDPSNRSSVVVNSSVSSVSSPDHHSNRSDDDDDDHDHDDPDDDD

Secondary structure (DSSP, 8-state):
-HHHHHHHHHHHHTTS----S---HHHHHHHHSHHHHHHHHHHHTT---GGG-EEEEEEES--HHIIIIIHHHHHHHHHHHHHTT-EEEEE-HHHHTTTHHHHHTTBSSHHHHHHHHHHHHHHHHHHHHTT--HHHHPSPHHHHHTT--SHHHHHHHHHGGG-SSPEEEEEETTPPPSSSEEEEEE--S-HHHHHHHHHHTT-SEEEEEE--TT--SS---SS--TTSS-EEEEE--HHHHHH-TTT-SEE-GGGTTTSS-HHHHHHHHHHHHHHHHTTPPPTGGGS----------SS---